Protein 4JZZ (pdb70)

B-factor: mean 30.33, std 12.68, range [13.36, 80.29]

Sequence (360 aa):
VWKEATTTLFCCASDAKKKAYDTEVHNVWATHACVPTDPNPQEVKLENVTENFNMWKNNMVEQMHEEDIISSSLWDQSLKPCVKLTGGSVITTQACPKVSFEPIPIHYCCAPAGFAILKCCNDKKFNGTGPCCTNVSTVQCCTHGIRPVVSTQLLLNGSSLAEEEIVIRSENFTNNAKTIIVQLNESSVVINCTRPNNDIRQAHCNLSKTQWENTLEQIAIKKLKEQFGNNKTTIIFNPSSGGDPEIIVTHSSSFNCGGEFFYCCNSTQLFTWNDTGRNITLPCCRIKQIINMWQEVGKAMMYAPPIRGQIRCCSSNITGLLLTRDGGNGTEIFRPGGGDMRDNWRSELYKYKVVKIENNLHFCQLRCKKSLGLLGRCATCACV

Foldseek 3Di:
DFFFDDDQWAKEFCQDPPDQALQSVLCVPRHHHDDPDKDKFKDPPDKDWFALVDFCVLVNVLVSVLVSCPVFADFQWWDDPNDIDGDDGDAGFYDFGFMKTFDDPQKWKKFAPDQQDQLGTIGRTIITIRIAPTAGLWDKFFFFWPADARCDAKHWHWPDPQDLVIKIKIFHNDWWKKKKKQAFDVSFKIKIKTFPVVLQVVVVRVVVNVCVVVPVLAWEFFAADPDDFQRHSFTWGDFRSWIKGWHCRVSGGDTDVPGMDMIIITTAQWDQDLSDGIIGGHDGDDGHMTMDIIIRGIGIWGWPDPPRYIYIYGGDSNSSVSVSSRCSRITMTGDD/DQVVLQVPQCVVVFGWDDPVTDTD

InterPro domains:
  IPR000328 Retroviral envelope protein GP41-like [PF00517] (517-706)
  IPR000328 Retroviral envelope protein GP41-like [cd09909] (526-652)
  IPR000777 Human immunodeficiency virus 1, envelope glycoprotein Gp120 [PF00516] (33-498)
  IPR036377 Gp120 core superfamily [G3DSA:2.170.40.20] (39-155)
  IPR036377 Gp120 core superfamily [G3DSA:2.170.40.20] (156-499)
  IPR036377 Gp120 core superfamily [SSF56502] (84-132)
  IPR036377 Gp120 core superfamily [SSF56502] (151-479)
  IPR037527 Envelope glycoprotein Gp160 [MF_04083] (4-843)

Structure (mmCIF, N/CA/C/O backbone):
data_4JZZ
#
_entry.id   4JZZ
#
_cell.length_a   65.087
_cell.length_b   164.719
_cell.length_c   78.031
_cell.angle_alpha   90.00
_cell.angle_beta   90.00
_cell.angle_gamma   90.00
#
_symmetry.space_group_name_H-M   'C 2 2 21'
#
loop_
_entity.id
_entity.type
_entity.pdbx_description
1 polymer 'HIV-1 YU2 gp120 glycoprotein'
2 polymer 'CD4-MIMETIC MINIPROTEIN M48U1'
3 non-polymer 2-acetamido-2-deoxy-beta-D-glucopyranose
4 non-polymer 'SODIUM ION'
5 non-polymer 'ISOPROPYL ALCOHOL'
6 non-polymer 'CITRATE ANION'
7 water water
#
loop_
_atom_site.group_PDB
_atom_site.id
_atom_site.type_symbol
_atom_site.label_atom_id
_atom_site.label_alt_id
_atom_site.label_comp_id
_atom_site.label_asym_id
_atom_site.label_entity_id
_atom_site.label_seq_id
_atom_site.pdbx_PDB_ins_code
_atom_site.Cartn_x
_atom_site.Cartn_y
_atom_site.Cartn_z
_atom_site.occupancy
_atom_site.B_iso_or_equiv
_atom_site.auth_seq_id
_atom_site.auth_comp_id
_atom_site.auth_asym_id
_atom_site.auth_atom_id
_atom_site.pdbx_PDB_model_num
ATOM 1 N N . VAL A 1 25 ? -51.891 11.929 -13.315 1.00 52.77 44 VAL A N 1
ATOM 2 C CA . VAL A 1 25 ? -50.546 12.123 -12.784 1.00 47.67 44 VAL A CA 1
ATOM 3 C C . VAL A 1 25 ? -50.234 13.610 -12.665 1.00 49.71 44 VAL A C 1
ATOM 4 O O . VAL A 1 25 ? -50.411 14.375 -13.613 1.00 62.15 44 VAL A O 1
ATOM 8 N N . TRP A 1 26 ? -49.767 14.009 -11.488 1.00 44.15 45 TRP A N 1
ATOM 9 C CA . TRP A 1 26 ? -49.397 15.393 -11.234 1.00 42.08 45 TRP A CA 1
ATOM 10 C C . TRP A 1 26 ? -48.078 15.711 -11.937 1.00 43.03 45 TRP A C 1
ATOM 11 O O . TRP A 1 26 ? -47.109 14.959 -11.824 1.00 46.20 45 TRP A O 1
ATOM 22 N N . LYS A 1 27 ? -48.051 16.826 -12.661 1.00 33.71 46 LYS A N 1
ATOM 23 C CA . LYS A 1 27 ? -46.885 17.216 -13.449 1.00 31.95 46 LYS A CA 1
ATOM 24 C C . LYS A 1 27 ? -46.033 18.212 -12.692 1.00 31.86 46 LYS A C 1
ATOM 25 O O . LYS A 1 27 ? -46.561 19.037 -11.943 1.00 27.68 46 LYS A O 1
ATOM 31 N N . GLU A 1 28 ? -44.720 18.155 -12.902 1.00 25.91 47 GLU A N 1
ATOM 32 C CA . GLU A 1 28 ? -43.828 19.114 -12.279 1.00 26.45 47 GLU A CA 1
ATOM 33 C C . GLU A 1 28 ? -44.248 20.503 -12.723 1.00 27.28 47 GLU A C 1
ATOM 34 O O . GLU A 1 28 ? -44.657 20.697 -13.866 1.00 28.08 47 GLU A O 1
ATOM 40 N N . ALA A 1 29 ? -44.173 21.460 -11.810 1.00 24.96 48 ALA A N 1
ATOM 41 C CA . ALA A 1 29 ? -44.584 22.819 -12.114 1.00 25.57 48 ALA A CA 1
ATOM 42 C C . ALA A 1 29 ? -43.852 23.805 -11.231 1.00 28.31 48 ALA A C 1
ATOM 43 O O . ALA A 1 29 ? -43.337 23.452 -10.170 1.00 28.69 48 ALA A O 1
ATOM 45 N N . THR A 1 30 ? -43.805 25.046 -11.695 1.00 28.15 49 THR A N 1
ATOM 46 C CA . THR A 1 30 ? -43.168 26.123 -10.968 1.00 28.82 49 THR A CA 1
ATOM 47 C C . THR A 1 30 ? -44.235 26.967 -10.302 1.00 30.17 49 THR A C 1
ATOM 48 O O . THR A 1 30 ? -45.244 27.315 -10.914 1.00 34.81 49 THR A O 1
ATOM 52 N N . THR A 1 31 ? -44.007 27.279 -9.034 1.00 27.45 50 THR A N 1
ATOM 53 C CA . THR A 1 31 ? -44.810 28.260 -8.339 1.00 31.64 50 THR A CA 1
ATOM 54 C C . THR A 1 31 ? -43.899 28.903 -7.307 1.00 25.30 50 THR A C 1
ATOM 55 O O . THR A 1 31 ? -42.784 28.444 -7.096 1.00 32.65 50 THR A O 1
ATOM 59 N N . THR A 1 32 ? -44.358 29.973 -6.673 1.00 37.16 51 THR A N 1
ATOM 60 C CA . THR A 1 32 ? -43.594 30.531 -5.573 1.00 33.21 51 THR A CA 1
ATOM 61 C C . THR A 1 32 ? -43.955 29.755 -4.315 1.00 23.21 51 THR A C 1
ATOM 62 O O . THR A 1 32 ? -45.093 29.810 -3.817 1.00 25.02 51 THR A O 1
ATOM 66 N N . LEU A 1 33 ? -42.989 29.005 -3.826 1.00 23.46 52 LEU A N 1
ATOM 67 C CA . LEU A 1 33 ? -43.145 28.345 -2.557 1.00 20.31 52 LEU A CA 1
ATOM 68 C C . LEU A 1 33 ? -43.034 29.436 -1.513 1.00 22.97 52 LEU A C 1
ATOM 69 O O . LEU A 1 33 ? -42.449 30.490 -1.774 1.00 31.05 52 LEU A O 1
ATOM 74 N N . PHE A 1 34 ? -43.638 29.211 -0.359 1.00 21.59 53 PHE A N 1
ATOM 75 C CA . PHE A 1 34 ? -43.437 30.114 0.758 1.00 21.16 53 PHE A CA 1
ATOM 76 C C . PHE A 1 34 ? -42.506 29.447 1.729 1.00 22.81 53 PHE A C 1
ATOM 77 O O . PHE A 1 34 ? -42.312 28.232 1.668 1.00 22.03 53 PHE A O 1
ATOM 85 N N . CYS A 1 35 ? -41.871 30.242 2.580 1.00 21.08 54 CYS A N 1
ATOM 86 C CA A CYS A 1 35 ? -40.912 29.724 3.545 0.50 17.84 54 CYS A CA 1
ATOM 87 C CA B CYS A 1 35 ? -40.946 29.661 3.535 0.50 19.08 54 CYS A CA 1
ATOM 88 C C . CYS A 1 35 ? -41.469 29.763 4.954 1.00 17.23 54 CYS A C 1
ATOM 89 O O . CYS A 1 35 ? -42.348 30.569 5.252 1.00 18.05 54 CYS A O 1
ATOM 94 N N . ALA A 1 36 ? -40.941 28.877 5.789 1.00 17.48 55 ALA A N 1
ATOM 95 C CA . ALA A 1 36 ? -41.336 28.754 7.178 1.00 16.02 55 ALA A CA 1
ATOM 96 C C . ALA A 1 36 ? -40.076 28.589 8.013 1.00 16.90 55 ALA A C 1
ATOM 97 O O . ALA A 1 36 ? -39.107 28.000 7.555 1.00 18.40 55 ALA A O 1
ATOM 99 N N . SER A 1 37 ? -40.086 29.118 9.235 1.00 16.78 56 SER A N 1
ATOM 100 C CA . SER A 1 37 ? -38.915 29.015 10.100 1.00 16.27 56 SER A CA 1
ATOM 101 C C . SER A 1 37 ? -39.304 29.279 11.543 1.00 18.64 56 SER A C 1
ATOM 102 O O . SER A 1 37 ? -40.426 29.682 11.834 1.00 20.32 56 SER A O 1
ATOM 105 N N . ASP A 1 38 ? -38.346 29.052 12.439 1.00 19.53 57 ASP A N 1
ATOM 106 C CA . ASP A 1 38 ? -38.523 29.329 13.857 1.00 21.02 57 ASP A CA 1
ATOM 107 C C . ASP A 1 38 ? -37.925 30.680 14.223 1.00 22.98 57 ASP A C 1
ATOM 108 O O . ASP A 1 38 ? -37.599 30.931 15.387 1.00 24.15 57 ASP A O 1
ATOM 113 N N . ALA A 1 39 ? -37.793 31.555 13.238 1.00 20.94 58 ALA A N 1
ATOM 114 C CA . ALA A 1 39 ? -37.297 32.908 13.471 1.00 20.29 58 ALA A CA 1
ATOM 115 C C . ALA A 1 39 ? -38.069 33.617 14.580 1.00 23.74 58 ALA A C 1
ATOM 116 O O . ALA A 1 39 ? -39.268 33.411 14.760 1.00 23.30 58 ALA A O 1
ATOM 118 N N . LYS A 1 40 ? -37.341 34.443 15.324 1.00 25.52 59 LYS A N 1
ATOM 119 C CA A LYS A 1 40 ? -37.910 35.217 16.424 0.00 26.44 59 LYS A CA 1
ATOM 120 C CA B LYS A 1 40 ? -37.908 35.212 16.424 0.00 26.44 59 LYS A CA 1
ATOM 121 C CA C LYS A 1 40 ? -37.914 35.216 16.408 1.00 25.81 59 LYS A CA 1
ATOM 122 C C . LYS A 1 40 ? -37.815 36.704 16.113 1.00 23.23 59 LYS A C 1
ATOM 123 O O . LYS A 1 40 ? -36.773 37.184 15.650 1.00 23.43 59 LYS A O 1
ATOM 139 N N . ALA A 1 41 ? -38.907 37.420 16.363 1.00 24.00 60 ALA A N 1
ATOM 140 C CA . ALA A 1 41 ? -38.994 38.847 16.072 1.00 25.94 60 ALA A CA 1
ATOM 141 C C . ALA A 1 41 ? -38.148 39.677 17.029 1.00 26.28 60 ALA A C 1
ATOM 142 O O . ALA A 1 41 ? -37.899 40.858 16.782 1.00 28.87 60 ALA A O 1
ATOM 144 N N . TYR A 1 42 ? -37.710 39.055 18.118 1.00 24.60 61 TYR A N 1
ATOM 145 C CA . TYR A 1 42 ? -36.898 39.748 19.109 1.00 23.15 61 TYR A CA 1
ATOM 146 C C . TYR A 1 42 ? -35.408 39.473 18.949 1.00 21.18 61 TYR A C 1
ATOM 147 O O . TYR A 1 42 ? -34.593 39.930 19.754 1.00 24.65 61 TYR A O 1
ATOM 156 N N . ASP A 1 43 ? -35.054 38.742 17.905 1.00 21.22 62 ASP A N 1
ATOM 157 C CA . ASP A 1 43 ? -33.684 38.370 17.641 1.00 22.13 62 ASP A CA 1
ATOM 158 C C . ASP A 1 43 ? -33.172 39.245 16.501 1.00 26.27 62 ASP A C 1
ATOM 159 O O . ASP A 1 43 ? -33.756 39.255 15.419 1.00 25.91 62 ASP A O 1
ATOM 164 N N . THR A 1 44 ? -32.099 39.990 16.740 1.00 21.70 63 THR A N 1
ATOM 165 C CA . THR A 1 44 ? -31.582 40.921 15.735 1.00 21.57 63 THR A CA 1
ATOM 166 C C . THR A 1 44 ? -30.637 40.244 14.734 1.00 22.09 63 THR A C 1
ATOM 167 O O . THR A 1 44 ? -30.157 40.873 13.791 1.00 21.92 63 THR A O 1
ATOM 171 N N . GLU A 1 45 ? -30.380 38.956 14.918 1.00 20.99 64 GLU A N 1
ATOM 172 C CA . GLU A 1 45 ? -29.537 38.225 13.983 1.00 18.65 64 GLU A CA 1
ATOM 173 C C . GLU A 1 45 ? -30.192 38.266 12.594 1.00 19.56 64 GLU A C 1
ATOM 174 O O . GLU A 1 45 ? -31.412 38.201 12.487 1.00 19.09 64 GLU A O 1
ATOM 180 N N . VAL A 1 46 ? -29.399 38.407 11.536 1.00 17.99 65 VAL A N 1
ATOM 181 C CA . VAL A 1 46 ? -29.968 38.811 10.252 1.00 18.47 65 VAL A CA 1
ATOM 182 C C . VAL A 1 46 ? -30.849 37.778 9.544 1.00 17.33 65 VAL A C 1
ATOM 183 O O . VAL A 1 46 ? -31.775 38.165 8.834 1.00 17.99 65 VAL A O 1
ATOM 187 N N . HIS A 1 47 ? -30.556 36.491 9.690 1.00 16.01 66 HIS A N 1
ATOM 188 C CA . HIS A 1 47 ? -31.451 35.464 9.153 1.00 14.57 66 HIS A CA 1
ATOM 189 C C . HIS A 1 47 ? -32.801 35.535 9.860 1.00 15.47 66 HIS A C 1
ATOM 190 O O . HIS A 1 47 ? -33.859 35.408 9.240 1.00 17.09 66 HIS A O 1
ATOM 197 N N . ASN A 1 48 ? -32.774 35.730 11.171 1.00 14.67 67 ASN A N 1
ATOM 198 C CA . ASN A 1 48 ? -34.002 35.892 11.935 1.00 16.19 67 ASN A CA 1
ATOM 199 C C . ASN A 1 48 ? -34.800 37.084 11.455 1.00 17.37 67 ASN A C 1
ATOM 200 O O . ASN A 1 48 ? -36.010 36.985 11.285 1.00 18.34 67 ASN A O 1
ATOM 205 N N . VAL A 1 49 ? -34.129 38.211 11.240 1.00 16.28 68 VAL A N 1
ATOM 206 C CA . VAL A 1 49 ? -34.813 39.427 10.802 1.00 16.85 68 VAL A CA 1
ATOM 207 C C . VAL A 1 49 ? -35.443 39.207 9.427 1.00 18.15 68 VAL A C 1
ATOM 208 O O . VAL A 1 49 ? -36.605 39.569 9.206 1.00 19.62 68 VAL A O 1
ATOM 212 N N . TRP A 1 50 ? -34.696 38.591 8.523 1.00 17.29 69 TRP A N 1
ATOM 213 C CA . TRP A 1 50 ? -35.220 38.362 7.177 1.00 17.07 69 TRP A CA 1
ATOM 214 C C . TRP A 1 50 ? -36.433 37.448 7.220 1.00 17.61 69 TRP A C 1
ATOM 215 O O . TRP A 1 50 ? -37.475 37.728 6.600 1.00 17.71 69 TRP A O 1
ATOM 226 N N . ALA A 1 51 ? -36.306 36.349 7.949 1.00 15.52 70 ALA A N 1
ATOM 227 C CA . ALA A 1 51 ? -37.378 35.359 8.009 1.00 15.58 70 ALA A CA 1
ATOM 228 C C . ALA A 1 51 ? -38.606 35.889 8.747 1.00 18.62 70 ALA A C 1
ATOM 229 O O . ALA A 1 51 ? -39.727 35.457 8.485 1.00 19.69 70 ALA A O 1
ATOM 231 N N . THR A 1 52 ? -38.418 36.829 9.670 1.00 18.45 71 THR A N 1
ATOM 232 C CA . THR A 1 52 ? -39.554 37.411 10.380 1.00 19.00 71 THR A CA 1
ATOM 233 C C . THR A 1 52 ? -40.492 38.134 9.418 1.00 21.38 71 THR A C 1
ATOM 234 O O . THR A 1 52 ? -41.709 38.136 9.619 1.00 24.59 71 THR A O 1
ATOM 238 N N . HIS A 1 53 ? -39.941 38.735 8.367 1.00 19.17 72 HIS A N 1
ATOM 239 C CA . HIS A 1 53 ? -40.811 39.371 7.369 1.00 23.64 72 HIS A CA 1
ATOM 240 C C . HIS A 1 53 ? -41.143 38.462 6.179 1.00 23.41 72 HIS A C 1
ATOM 241 O O . HIS A 1 53 ? -42.243 38.552 5.638 1.00 27.14 72 HIS A O 1
ATOM 248 N N . ALA A 1 54 ? -40.251 37.551 5.824 1.00 19.71 73 ALA A N 1
ATOM 249 C CA . ALA A 1 54 ? -40.422 36.759 4.588 1.00 20.60 73 ALA A CA 1
ATOM 250 C C . ALA A 1 54 ? -41.122 35.415 4.782 1.00 22.02 73 ALA A C 1
ATOM 251 O O . ALA A 1 54 ? -41.652 34.846 3.818 1.00 26.92 73 ALA A O 1
ATOM 253 N N . CYS A 1 55 ? -41.122 34.897 6.008 1.00 21.51 74 CYS A N 1
ATOM 254 C CA . CYS A 1 55 ? -41.582 33.540 6.258 1.00 20.56 74 CYS A CA 1
ATOM 255 C C . CYS A 1 55 ? -42.700 33.467 7.299 1.00 20.62 74 CYS A C 1
ATOM 256 O O . CYS A 1 55 ? -42.991 34.439 8.011 1.00 22.73 74 CYS A O 1
ATOM 259 N N . VAL A 1 56 ? -43.352 32.310 7.359 1.00 19.67 75 VAL A N 1
ATOM 260 C CA . VAL A 1 56 ? -44.369 32.013 8.349 1.00 20.30 75 VAL A CA 1
ATOM 261 C C . VAL A 1 56 ? -43.742 31.118 9.414 1.00 18.00 75 VAL A C 1
ATOM 262 O O . VAL A 1 56 ? -42.605 30.678 9.251 1.00 18.79 75 VAL A O 1
ATOM 266 N N . PRO A 1 57 ? -44.473 30.847 10.503 1.00 20.77 76 PRO A N 1
ATOM 267 C CA . PRO A 1 57 ? -43.901 29.938 11.501 1.00 21.79 76 PRO A CA 1
ATOM 268 C C . PRO A 1 57 ? -43.766 28.518 10.967 1.00 23.65 76 PRO A C 1
ATOM 269 O O . PRO A 1 57 ? -44.558 28.103 10.112 1.00 24.91 76 PRO A O 1
ATOM 273 N N . THR A 1 58 ? -42.770 27.794 11.466 1.00 22.79 77 THR A N 1
ATOM 274 C CA . THR A 1 58 ? -42.592 26.384 11.143 1.00 22.79 77 THR A CA 1
ATOM 275 C C . THR A 1 58 ? -43.911 25.639 11.323 1.00 26.36 77 THR A C 1
ATOM 276 O O . THR A 1 58 ? -44.667 25.881 12.268 1.00 26.62 77 THR A O 1
ATOM 280 N N . ASP A 1 59 ? -44.192 24.745 10.381 1.00 26.39 78 ASP A N 1
ATOM 281 C CA . ASP A 1 59 ? -45.437 23.993 10.370 1.00 25.64 78 ASP A CA 1
ATOM 282 C C . ASP A 1 59 ? -45.689 23.352 11.733 1.00 27.25 78 ASP A C 1
ATOM 283 O O . ASP A 1 59 ? -44.904 22.509 12.165 1.00 29.38 78 ASP A O 1
ATOM 288 N N . PRO A 1 60 ? -46.767 23.765 12.421 1.00 29.22 79 PRO A N 1
ATOM 289 C CA . PRO A 1 60 ? -47.085 23.165 13.722 1.00 33.19 79 PRO A CA 1
ATOM 290 C C . PRO A 1 60 ? -47.709 21.776 13.609 1.00 38.52 79 PRO A C 1
ATOM 291 O O . PRO A 1 60 ? -47.843 21.085 14.618 1.00 37.98 79 PRO A O 1
ATOM 295 N N . ASN A 1 61 ? -48.091 21.380 12.400 1.00 33.67 80 ASN A N 1
ATOM 296 C CA . ASN A 1 61 ? -48.787 20.115 12.189 1.00 32.20 80 ASN A CA 1
ATOM 297 C C . ASN A 1 61 ? -48.317 19.451 10.901 1.00 33.14 80 ASN A C 1
ATOM 298 O O . ASN A 1 61 ? -49.106 19.273 9.975 1.00 34.98 80 ASN A O 1
ATOM 303 N N . PRO A 1 62 ? -47.025 19.093 10.836 1.00 31.87 81 PRO A N 1
ATOM 304 C CA . PRO A 1 62 ? -46.483 18.478 9.619 1.00 30.53 81 PRO A CA 1
ATOM 305 C C . PRO A 1 62 ? -47.174 17.154 9.324 1.00 36.99 81 PRO A C 1
ATOM 306 O O . PRO A 1 62 ? -47.544 16.427 10.248 1.00 39.74 81 PRO A O 1
ATOM 310 N N . GLN A 1 63 ? -47.373 16.871 8.042 1.00 32.48 82 GLN A N 1
ATOM 311 C CA . GLN A 1 63 ? -48.018 15.639 7.615 1.00 34.76 82 GLN A CA 1
ATOM 312 C C . GLN A 1 63 ? -47.290 15.104 6.396 1.00 34.62 82 GLN A C 1
ATOM 313 O O . GLN A 1 63 ? -47.155 15.794 5.383 1.00 36.60 82 GLN A O 1
ATOM 323 N N . GLU A 1 64 ? -46.788 13.882 6.517 1.00 34.64 83 GLU A N 1
ATOM 324 C CA . GLU A 1 64 ? -46.187 13.190 5.392 1.00 33.13 83 GLU A CA 1
ATOM 325 C C . GLU A 1 64 ? -47.082 12.019 5.037 1.00 32.57 83 GLU A C 1
ATOM 326 O O . GLU A 1 64 ? -47.424 11.207 5.900 1.00 34.18 83 GLU A O 1
ATOM 332 N N . VAL A 1 65 ? -47.487 11.952 3.774 1.00 30.41 84 VAL A N 1
ATOM 333 C CA . VAL A 1 65 ? -48.366 10.894 3.299 1.00 27.91 84 VAL A CA 1
ATOM 334 C C . VAL A 1 65 ? -47.636 10.074 2.247 1.00 28.27 84 VAL A C 1
ATOM 335 O O . VAL A 1 65 ? -47.192 10.604 1.233 1.00 25.90 84 VAL A O 1
ATOM 339 N N . LYS A 1 66 ? -47.497 8.779 2.491 1.00 31.83 85 LYS A N 1
ATOM 340 C CA . LYS A 1 66 ? -46.872 7.917 1.507 1.00 33.87 85 LYS A CA 1
ATOM 341 C C . LYS A 1 66 ? -47.833 7.731 0.345 1.00 31.14 85 LYS A C 1
ATOM 342 O O . LYS A 1 66 ? -49.032 7.535 0.542 1.00 34.74 85 LYS A O 1
ATOM 348 N N . LEU A 1 67 ? -47.299 7.807 -0.869 1.00 30.71 86 LEU A N 1
ATOM 349 C CA . LEU A 1 67 ? -48.086 7.572 -2.069 1.00 32.93 86 LEU A CA 1
ATOM 350 C C . LEU A 1 67 ? -47.924 6.123 -2.503 1.00 36.18 86 LEU A C 1
ATOM 351 O O . LEU A 1 67 ? -46.913 5.749 -3.091 1.00 37.55 86 LEU A O 1
ATOM 356 N N . GLU A 1 68 ? -48.927 5.309 -2.188 1.00 38.95 87 GLU A N 1
ATOM 357 C CA . GLU A 1 68 ? -48.876 3.876 -2.452 1.00 43.11 87 GLU A CA 1
ATOM 358 C C . GLU A 1 68 ? -48.853 3.545 -3.943 1.00 40.74 87 GLU A C 1
ATOM 359 O O . GLU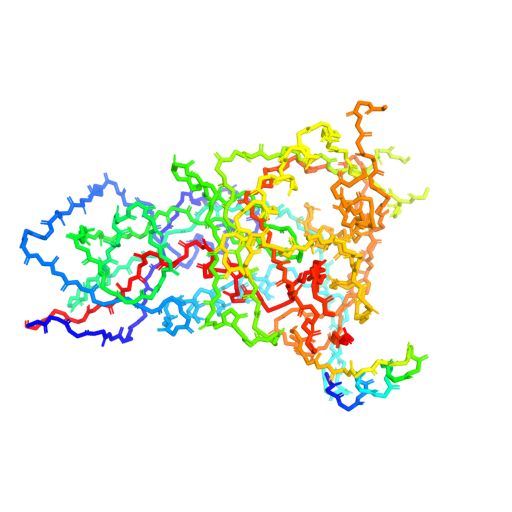 A 1 68 ? -49.637 4.083 -4.726 1.00 41.40 87 GLU A O 1
ATOM 365 N N . ASN A 1 69 ? -47.935 2.660 -4.319 1.00 41.86 88 ASN A N 1
ATOM 366 C CA . ASN A 1 69 ? -47.852 2.142 -5.684 1.00 46.29 88 ASN A CA 1
ATOM 367 C C . ASN A 1 69 ? -47.448 3.208 -6.702 1.00 45.71 88 ASN A C 1
ATOM 368 O O . ASN A 1 69 ? -47.660 3.043 -7.903 1.00 51.49 88 ASN A O 1
ATOM 373 N N . VAL A 1 70 ? -46.860 4.296 -6.214 1.00 37.27 89 VAL A N 1
ATOM 374 C CA . VAL A 1 70 ? -46.413 5.390 -7.071 1.00 36.64 89 VAL A CA 1
ATOM 375 C C . VAL A 1 70 ? -44.910 5.337 -7.315 1.00 38.43 89 VAL A C 1
ATOM 376 O O . VAL A 1 70 ? -44.111 5.265 -6.378 1.00 34.77 89 VAL A O 1
ATOM 380 N N . THR A 1 71 ? -44.534 5.378 -8.587 1.00 33.61 90 THR A N 1
ATOM 381 C CA . THR A 1 71 ? -43.152 5.594 -8.965 1.00 31.66 90 THR A CA 1
ATOM 382 C C . THR A 1 71 ? -43.103 6.938 -9.671 1.00 28.51 90 THR A C 1
ATOM 383 O O . THR A 1 71 ? -43.944 7.220 -10.528 1.00 34.48 90 THR A O 1
ATOM 389 N N . GLU A 1 72 ? -42.130 7.762 -9.291 1.00 27.66 91 GLU A N 1
ATOM 390 C CA . GLU A 1 72 ? -42.010 9.123 -9.807 1.00 25.92 91 GLU A CA 1
ATOM 391 C C . GLU A 1 72 ? -40.581 9.420 -10.222 1.00 26.67 91 GLU A C 1
ATOM 392 O O . GLU A 1 72 ? -39.634 9.107 -9.497 1.00 26.52 91 GLU A O 1
ATOM 398 N N . ASN A 1 73 ? -40.424 10.046 -11.386 1.00 25.74 92 ASN A N 1
ATOM 399 C CA . ASN A 1 73 ? -39.118 10.524 -11.821 1.00 25.82 92 ASN A CA 1
ATOM 400 C C . ASN A 1 73 ? -38.727 11.827 -11.137 1.00 24.82 92 ASN A C 1
ATOM 401 O O . ASN A 1 73 ? -39.552 12.723 -10.964 1.00 27.40 92 ASN A O 1
ATOM 406 N N . PHE A 1 74 ? -37.461 11.919 -10.756 1.00 23.17 93 PHE A N 1
ATOM 407 C CA . PHE A 1 74 ? -36.893 13.129 -10.196 1.00 21.38 93 PHE A CA 1
ATOM 408 C C . PHE A 1 74 ? -35.715 13.571 -11.059 1.00 20.68 93 PHE A C 1
ATOM 409 O O . PHE A 1 74 ? -35.157 12.772 -11.811 1.00 23.21 93 PHE A O 1
ATOM 417 N N . ASN A 1 75 ? -35.355 14.844 -10.957 1.00 19.71 94 ASN A N 1
ATOM 418 C CA . ASN A 1 75 ? -34.136 15.357 -11.578 1.00 19.59 94 ASN A CA 1
ATOM 419 C C . ASN A 1 75 ? -33.599 16.512 -10.748 1.00 18.16 94 ASN A C 1
ATOM 420 O O . ASN A 1 75 ? -34.005 17.663 -10.921 1.00 19.27 94 ASN A O 1
ATOM 425 N N . MET A 1 76 ? -32.673 16.207 -9.846 1.00 18.61 95 MET A N 1
ATOM 426 C CA . MET A 1 76 ? -32.151 17.203 -8.923 1.00 17.23 95 MET A CA 1
ATOM 427 C C . MET A 1 76 ? -31.403 18.343 -9.609 1.00 15.97 95 MET A C 1
ATOM 428 O O . MET A 1 76 ? -31.204 19.395 -9.011 1.00 17.82 95 MET A O 1
ATOM 433 N N . TRP A 1 77 ? -30.989 18.115 -10.856 1.00 16.84 96 TRP A N 1
ATOM 434 C CA . TRP A 1 77 ? -30.169 19.078 -11.593 1.00 18.22 96 TRP A CA 1
ATOM 435 C C . TRP A 1 77 ? -31.012 20.098 -12.336 1.00 18.46 96 TRP A C 1
ATOM 436 O O . TRP A 1 77 ? -30.480 21.093 -12.830 1.00 22.18 96 TRP A O 1
ATOM 447 N N . LYS A 1 78 ? -32.317 19.844 -12.412 1.00 19.46 97 LYS A N 1
ATOM 448 C CA . LYS A 1 78 ? -33.271 20.744 -13.054 1.00 20.73 97 LYS A CA 1
ATOM 449 C C . LYS A 1 78 ? -34.490 20.858 -12.146 1.00 17.78 97 LYS A C 1
ATOM 450 O O . LYS A 1 78 ? -35.520 20.225 -12.373 1.00 20.85 97 LYS A O 1
ATOM 456 N N . ASN A 1 79 ? -34.341 21.674 -11.111 1.00 19.71 98 ASN A N 1
ATOM 457 C CA . ASN A 1 79 ? -35.340 21.784 -10.057 1.00 19.00 98 ASN A CA 1
ATOM 458 C C . ASN A 1 79 ? -35.497 23.242 -9.662 1.00 17.52 98 ASN A C 1
ATOM 459 O O . ASN A 1 79 ? -34.606 23.831 -9.037 1.00 18.26 98 ASN A O 1
ATOM 464 N N . ASN A 1 80 ? -36.640 23.820 -10.019 1.00 17.47 99 ASN A N 1
ATOM 465 C CA . ASN A 1 80 ? -36.896 25.232 -9.748 1.00 18.71 99 ASN A CA 1
ATOM 466 C C . ASN A 1 80 ? -36.868 25.582 -8.258 1.00 17.28 99 ASN A C 1
ATOM 467 O O . ASN A 1 80 ? -36.689 26.742 -7.880 1.00 18.81 99 ASN A O 1
ATOM 472 N N . MET A 1 81 ? -37.035 24.595 -7.387 1.00 16.18 100 MET A N 1
ATOM 473 C CA . MET A 1 81 ? -36.883 24.871 -5.964 1.00 15.68 100 MET A CA 1
ATOM 474 C C . MET A 1 81 ? -35.500 25.444 -5.653 1.00 16.02 100 MET A C 1
ATOM 475 O O . MET A 1 81 ? -35.361 26.297 -4.780 1.00 16.10 100 MET A O 1
ATOM 480 N N . VAL A 1 82 ? -34.484 24.951 -6.354 1.00 16.33 101 VAL A N 1
ATOM 481 C CA . VAL A 1 82 ? -33.109 25.407 -6.160 1.00 13.36 101 VAL A CA 1
ATOM 482 C C . VAL A 1 82 ? -32.988 26.884 -6.556 1.00 15.14 101 VAL A C 1
ATOM 483 O O . VAL A 1 82 ? -32.361 27.684 -5.861 1.00 15.89 101 VAL A O 1
ATOM 487 N N . GLU A 1 83 ? -33.587 27.238 -7.686 1.00 16.93 102 GLU A N 1
ATOM 488 C CA . GLU A 1 83 ? -33.507 28.598 -8.188 1.00 17.62 102 GLU A CA 1
ATOM 489 C C . GLU A 1 83 ? -34.226 29.548 -7.244 1.00 16.86 102 GLU A C 1
ATOM 490 O O . GLU A 1 83 ? -33.746 30.652 -6.994 1.00 17.43 102 GLU A O 1
ATOM 496 N N . GLN A 1 84 ? -35.367 29.131 -6.702 1.00 15.19 103 GLN A N 1
ATOM 497 C CA . GLN A 1 84 ? -36.086 29.990 -5.769 1.00 15.67 103 GLN A CA 1
ATOM 498 C C . GLN A 1 84 ? -35.284 30.183 -4.493 1.00 16.34 103 GLN A C 1
ATOM 499 O O . GLN A 1 84 ? -35.199 31.305 -3.965 1.00 18.20 103 GLN A O 1
ATOM 505 N N . MET A 1 85 ? -34.721 29.102 -3.961 1.00 15.41 104 MET A N 1
ATOM 506 C CA . MET A 1 85 ? -33.900 29.244 -2.772 1.00 15.06 104 MET A CA 1
ATOM 507 C C . MET A 1 85 ? -32.728 30.190 -3.022 1.00 16.28 104 MET A C 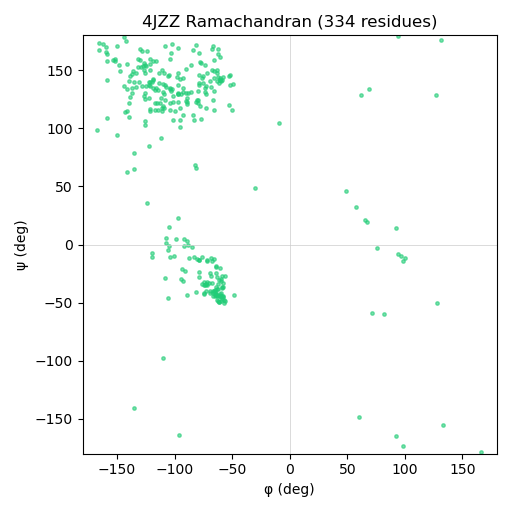1
ATOM 508 O O . MET A 1 85 ? -32.422 31.045 -2.192 1.00 15.39 104 MET A O 1
ATOM 513 N N . HIS A 1 86 ? -32.073 30.029 -4.163 1.00 15.35 105 HIS A N 1
ATOM 514 C CA . HIS A 1 86 ? -30.940 30.871 -4.518 1.00 16.08 105 HIS A CA 1
ATOM 515 C C . HIS A 1 86 ? -31.341 32.347 -4.490 1.00 15.61 105 HIS A C 1
ATOM 516 O O . HIS A 1 86 ? -30.655 33.176 -3.882 1.00 15.86 105 HIS A O 1
ATOM 523 N N . GLU A 1 87 ? -32.453 32.698 -5.127 1.00 15.28 106 GLU A N 1
ATOM 524 C CA A GLU A 1 87 ? -32.886 34.092 -5.131 0.50 17.16 106 GLU A CA 1
ATOM 525 C CA B GLU A 1 87 ? -32.895 34.089 -5.127 0.50 17.14 106 GLU A CA 1
ATOM 526 C C . GLU A 1 87 ? -33.213 34.582 -3.715 1.00 16.51 106 GLU A C 1
ATOM 527 O O . GLU A 1 87 ? -32.938 35.729 -3.375 1.00 17.96 106 GLU A O 1
ATOM 538 N N . ASP A 1 88 ? -33.789 33.718 -2.885 1.00 16.51 107 ASP A N 1
ATOM 539 C CA . ASP A 1 88 ? -34.100 34.101 -1.510 1.00 17.41 107 ASP A CA 1
ATOM 540 C C . ASP A 1 88 ? -32.849 34.395 -0.684 1.00 15.58 107 ASP A C 1
ATOM 541 O O . ASP A 1 88 ? -32.814 35.358 0.083 1.00 16.58 107 ASP A O 1
ATOM 546 N N . ILE A 1 89 ? -31.822 33.569 -0.822 1.00 14.59 108 ILE A N 1
ATOM 547 C CA . ILE A 1 89 ? -30.616 33.771 -0.032 1.00 14.49 108 ILE A CA 1
ATOM 548 C C . ILE A 1 89 ? -29.846 34.982 -0.558 1.00 15.62 108 ILE A C 1
ATOM 549 O O . ILE A 1 89 ? -29.247 35.726 0.226 1.00 16.15 108 ILE A O 1
ATOM 554 N N . ILE A 1 90 ? -29.890 35.218 -1.865 1.00 16.20 109 ILE A N 1
ATOM 555 C CA . ILE A 1 90 ? -29.351 36.470 -2.399 1.00 16.53 109 ILE A CA 1
ATOM 556 C C . ILE A 1 90 ? -30.032 37.666 -1.739 1.00 15.86 109 ILE A C 1
ATOM 557 O O . ILE A 1 90 ? -29.358 38.589 -1.281 1.00 18.16 109 ILE A O 1
ATOM 562 N N . SER A 1 91 ? -31.361 37.641 -1.658 1.00 17.53 110 SER A N 1
ATOM 563 C CA A SER A 1 91 ? -32.112 38.738 -1.056 0.35 19.44 110 SER A CA 1
ATOM 564 C CA B SER A 1 91 ? -32.130 38.723 -1.044 0.30 19.44 110 SER A CA 1
ATOM 565 C CA C SER A 1 91 ? -32.110 38.736 -1.054 0.35 19.04 110 SER A CA 1
ATOM 566 C C . SER A 1 91 ? -31.764 38.895 0.425 1.00 17.65 110 SER A C 1
ATOM 567 O O . SER A 1 91 ? -31.605 40.009 0.918 1.00 19.64 110 SER A O 1
ATOM 574 N N . LEU A 1 92 ? -31.643 37.778 1.125 1.00 16.19 111 LEU A N 1
ATOM 575 C CA . LEU A 1 92 ? -31.267 37.792 2.530 1.00 17.85 111 LEU A CA 1
ATOM 576 C C . LEU A 1 92 ? -29.922 38.507 2.702 1.00 17.95 111 LEU A C 1
ATOM 577 O O . LEU A 1 92 ? -29.799 39.408 3.527 1.00 19.70 111 LEU A O 1
ATOM 582 N N . TRP A 1 93 ? -28.926 38.114 1.909 1.00 17.17 112 TRP A N 1
ATOM 583 C CA . TRP A 1 93 ? -27.596 38.690 2.033 1.00 17.90 112 TRP A CA 1
ATOM 584 C C . TRP A 1 93 ? -27.608 40.155 1.626 1.00 19.21 112 TRP A C 1
ATOM 585 O O . TRP A 1 93 ? -26.959 40.986 2.258 1.00 20.79 112 TRP A O 1
ATOM 596 N N . ASP A 1 94 ? -28.344 40.475 0.571 1.00 20.00 113 ASP A N 1
ATOM 597 C CA . ASP A 1 94 ? -28.349 41.846 0.061 1.00 23.12 113 ASP A CA 1
ATOM 598 C C . ASP A 1 94 ? -28.934 42.822 1.073 1.00 25.85 113 ASP A C 1
ATOM 599 O O . ASP A 1 94 ? -28.471 43.962 1.195 1.00 27.75 113 ASP A O 1
ATOM 604 N N . GLN A 1 95 ? -29.948 42.378 1.801 1.00 23.06 114 GLN A N 1
ATOM 605 C CA . GLN A 1 95 ? -30.592 43.204 2.816 1.00 23.62 114 GLN A CA 1
ATOM 606 C C . GLN A 1 95 ? -29.796 43.260 4.116 1.00 27.98 114 GLN A C 1
ATOM 607 O O . GLN A 1 95 ? -29.952 44.195 4.892 1.00 33.63 114 GLN A O 1
ATOM 613 N N . SER A 1 96 ? -28.959 42.251 4.345 1.00 25.86 115 SER A N 1
ATOM 614 C CA . SER A 1 96 ? -28.391 41.975 5.664 1.00 26.90 115 SER A CA 1
ATOM 615 C C . SER A 1 96 ? -26.926 42.356 5.815 1.00 28.87 115 SER A C 1
ATOM 616 O O . SER A 1 96 ? -26.538 42.936 6.825 1.00 28.01 115 SER A O 1
ATOM 619 N N . LEU A 1 97 ? -26.115 41.987 4.828 1.00 23.98 116 LEU A N 1
ATOM 620 C CA . LEU A 1 97 ? -24.673 42.194 4.872 1.00 23.89 116 LEU A CA 1
ATOM 621 C C . LEU A 1 97 ? -24.293 43.232 3.832 1.00 23.72 116 LEU A C 1
ATOM 622 O O . LEU A 1 97 ? -24.036 42.900 2.670 1.00 29.09 116 LEU A O 1
ATOM 627 N N . LYS A 1 98 ? -24.265 44.489 4.249 1.00 23.62 117 LYS A N 1
ATOM 628 C CA . LYS A 1 98 ? -23.996 45.589 3.338 1.00 23.18 117 LYS A CA 1
ATOM 629 C C . LYS A 1 98 ? -22.493 45.840 3.265 1.00 25.02 117 LYS A C 1
ATOM 630 O O . LYS A 1 98 ? -21.864 46.131 4.282 1.00 23.30 117 LYS A O 1
ATOM 636 N N . PRO A 1 99 ? -21.905 45.742 2.064 1.00 22.69 118 PRO A N 1
ATOM 637 C CA . PRO A 1 99 ? -20.501 46.146 1.951 1.00 20.32 118 PRO A CA 1
ATOM 638 C C . PRO A 1 99 ? -20.360 47.662 1.907 1.00 19.39 118 PRO A C 1
ATOM 639 O O . PRO A 1 99 ? -21.297 48.360 1.504 1.00 22.75 118 PRO A O 1
ATOM 643 N N . CYS A 1 100 ? -19.193 48.171 2.293 1.00 18.72 119 CYS A N 1
ATOM 644 C CA . CYS A 1 100 ? -18.927 49.591 2.278 1.00 19.47 119 CYS A CA 1
ATOM 645 C C . CYS A 1 100 ? -18.780 50.107 0.849 1.00 19.37 119 CYS A C 1
ATOM 646 O O . CYS A 1 100 ? -19.134 51.238 0.561 1.00 20.31 119 CYS A O 1
ATOM 650 N N . VAL A 1 101 ? -18.211 49.266 -0.008 1.00 19.54 120 VAL A N 1
ATOM 651 C CA . VAL A 1 101 ? -18.014 49.583 -1.422 1.00 19.77 120 VAL A CA 1
ATOM 652 C C . VAL A 1 101 ? -18.315 48.338 -2.229 1.00 18.49 120 VAL A C 1
ATOM 653 O O . VAL A 1 101 ? -17.978 47.227 -1.826 1.00 18.71 120 VAL A O 1
ATOM 657 N N . LYS A 1 102 ? -18.966 48.531 -3.375 1.00 19.60 121 LYS A N 1
ATOM 658 C CA . LYS A 1 102 ? -19.313 47.435 -4.266 1.00 18.59 121 LYS A CA 1
ATOM 659 C C . LYS A 1 102 ? -19.028 47.877 -5.688 1.00 18.86 121 LYS A C 1
ATOM 660 O O . LYS A 1 102 ? -19.356 48.993 -6.068 1.00 20.22 121 LYS A O 1
ATOM 666 N N . LEU A 1 103 ? -18.383 46.990 -6.440 1.00 19.92 122 LEU A N 1
ATOM 667 C CA . LEU A 1 103 ? -18.021 47.246 -7.826 1.00 19.83 122 LEU A CA 1
ATOM 668 C C . LEU A 1 103 ? -18.661 46.174 -8.686 1.00 19.36 122 LEU A C 1
ATOM 669 O O . LEU A 1 103 ? -18.379 44.992 -8.537 1.00 21.00 122 LEU A O 1
ATOM 674 N N . THR A 1 104 ? -19.558 46.605 -9.564 1.00 24.01 123 THR A N 1
ATOM 675 C CA . THR A 1 104 ? -20.178 45.704 -10.527 1.00 24.16 123 THR A CA 1
ATOM 676 C C . THR A 1 104 ? -20.207 46.425 -11.857 1.00 28.10 123 THR A C 1
ATOM 677 O O . THR A 1 104 ? -20.618 47.579 -11.924 1.00 28.64 123 THR A O 1
ATOM 681 N N . GLY A 1 105 ? -19.739 45.757 -12.902 1.00 27.11 124 GLY A N 1
ATOM 682 C CA . GLY A 1 105 ? -19.776 46.314 -14.244 1.00 31.18 124 GLY A CA 1
ATOM 683 C C . GLY A 1 105 ? -19.235 47.726 -14.343 1.00 38.26 124 GLY A C 1
ATOM 684 O O . GLY A 1 105 ? -19.854 48.601 -14.963 1.00 39.89 124 GLY A O 1
ATOM 685 N N . GLY A 1 106 ? -18.084 47.957 -13.720 1.00 35.46 198 GLY A N 1
ATOM 686 C CA . GLY A 1 106 ? -17.415 49.246 -13.814 1.00 35.89 198 GLY A CA 1
ATOM 687 C C . GLY A 1 106 ? -18.050 50.353 -12.981 1.00 34.44 198 GLY A C 1
ATOM 688 O O . GLY A 1 106 ? -17.534 51.470 -12.943 1.00 37.71 198 GLY A O 1
ATOM 689 N N . SER A 1 107 ? -19.161 50.037 -12.317 1.00 33.24 199 SER A N 1
ATOM 690 C CA . SER A 1 107 ? -19.904 50.994 -11.495 1.00 30.65 199 SER A CA 1
ATOM 691 C C . SER A 1 107 ? -19.659 50.759 -10.002 1.00 23.11 199 SER A C 1
ATOM 692 O O . SER A 1 107 ? -19.711 49.634 -9.536 1.00 24.36 199 SER A O 1
ATOM 695 N N . VAL A 1 108 ? -19.395 51.855 -9.294 1.00 24.12 200 VAL A N 1
ATOM 696 C CA . VAL A 1 108 ? -19.058 51.815 -7.868 1.00 23.24 200 VAL A CA 1
ATOM 697 C C . VAL A 1 108 ? -20.194 52.410 -7.051 1.00 23.20 200 VAL A C 1
ATOM 698 O O . VAL A 1 108 ? -20.674 53.511 -7.348 1.00 25.07 200 VAL A O 1
ATOM 702 N N . ILE A 1 109 ? -20.584 51.677 -6.010 1.00 22.28 201 ILE A N 1
ATOM 703 C CA . ILE A 1 109 ? -21.566 52.124 -5.032 1.00 28.00 201 ILE A CA 1
ATOM 704 C C . ILE A 1 109 ? -20.905 52.072 -3.663 1.00 21.54 201 ILE A C 1
ATOM 705 O O . ILE A 1 109 ? -20.202 51.116 -3.375 1.00 23.25 201 ILE A O 1
ATOM 710 N N . THR A 1 110 ? -21.123 53.100 -2.848 1.00 24.28 202 THR A N 1
ATOM 711 C CA A THR A 1 110 ? -20.676 53.074 -1.457 0.50 25.45 202 THR A CA 1
ATOM 712 C CA B THR A 1 110 ? -20.667 53.089 -1.460 0.50 26.00 202 THR A CA 1
ATOM 713 C C . THR A 1 110 ? -21.844 53.393 -0.538 1.00 24.73 202 THR A C 1
ATOM 714 O O . THR A 1 110 ? -22.750 54.145 -0.895 1.00 26.98 202 THR A O 1
ATOM 721 N N . GLN A 1 111 ? -21.822 52.808 0.651 1.00 23.61 203 GLN A N 1
ATOM 722 C CA . GLN A 1 111 ? -22.925 52.947 1.586 1.00 24.43 203 GLN A CA 1
ATOM 723 C C . GLN A 1 111 ? -22.425 52.614 2.980 1.00 25.08 203 GLN A C 1
ATOM 724 O O . GLN A 1 111 ? -21.312 52.115 3.142 1.00 23.53 203 GLN A O 1
ATOM 730 N N . ALA A 1 112 ? -23.249 52.882 3.985 1.00 26.13 204 ALA A N 1
ATOM 731 C CA . ALA A 1 112 ? -22.928 52.460 5.339 1.00 27.19 204 ALA A CA 1
ATOM 732 C C . ALA A 1 112 ? -22.808 50.939 5.389 1.00 23.41 204 ALA A C 1
ATOM 733 O O . ALA A 1 112 ? -23.542 50.222 4.710 1.00 23.66 204 ALA A O 1
ATOM 735 N N . CYS A 1 113 ? -21.868 50.448 6.195 1.00 25.57 205 CYS A N 1
ATOM 736 C CA . CYS A 1 113 ? -21.578 49.021 6.256 1.00 22.08 205 CYS A CA 1
ATOM 737 C C . CYS A 1 113 ? -21.426 48.535 7.692 1.00 25.85 205 CYS A C 1
ATOM 738 O O . CYS A 1 113 ? -20.347 48.099 8.109 1.00 25.17 205 CYS A O 1
ATOM 741 N N . PRO A 1 114 ? -22.521 48.597 8.451 1.00 28.46 206 PRO A N 1
ATOM 742 C CA . PRO A 1 114 ? -22.446 48.159 9.843 1.00 28.28 206 PRO A CA 1
ATOM 743 C C . PRO A 1 114 ? -22.174 46.667 9.958 1.00 23.62 206 PRO A C 1
ATOM 744 O O . PRO A 1 114 ? -22.553 45.871 9.096 1.00 24.02 206 PRO A O 1
ATOM 748 N N . LYS A 1 115 ? -21.491 46.307 11.040 1.00 26.64 207 LYS A N 1
ATOM 749 C CA . LYS A 1 115 ? -21.311 44.918 11.397 1.00 23.42 207 LYS A CA 1
ATOM 750 C C . LYS A 1 115 ? -22.646 44.393 11.889 1.00 20.72 207 LYS A C 1
ATOM 751 O O . LYS A 1 115 ? -23.438 45.149 12.466 1.00 23.32 207 LYS A O 1
ATOM 757 N N . VAL A 1 116 ? -22.890 43.114 11.642 1.00 20.99 208 VAL A N 1
ATOM 758 C CA . VAL A 1 116 ? -24.147 42.486 12.023 1.00 23.51 208 VAL A CA 1
ATOM 759 C C . VAL A 1 116 ? -23.924 41.188 12.773 1.00 25.11 208 VAL A C 1
ATOM 760 O O . VAL A 1 116 ? -22.815 40.652 12.827 1.00 25.20 208 VAL A O 1
ATOM 764 N N . SER A 1 117 ? -24.999 40.681 13.356 1.00 19.56 209 SER A N 1
ATOM 765 C CA . SER A 1 117 ? -24.978 39.355 13.933 1.00 17.74 209 SER A CA 1
ATOM 766 C C . SER A 1 117 ? -25.465 38.387 12.878 1.00 18.80 209 SER A C 1
ATOM 767 O O . SER A 1 117 ? -26.487 38.623 12.238 1.00 19.60 209 SER A O 1
ATOM 770 N N . PHE A 1 118 ? -24.718 37.306 12.691 1.00 18.16 210 PHE A N 1
ATOM 771 C CA . PHE A 1 118 ? -24.915 36.431 11.544 1.00 17.60 210 PHE A CA 1
ATOM 772 C C . PHE A 1 118 ? -24.737 34.986 11.975 1.00 22.16 210 PHE A C 1
ATOM 773 O O . PHE A 1 118 ? -23.649 34.580 12.384 1.00 23.74 210 PHE A O 1
ATOM 781 N N . GLU A 1 119 ? -25.823 34.216 11.901 1.00 19.86 211 GLU A N 1
ATOM 782 C CA . GLU A 1 119 ? -25.795 32.793 12.223 1.00 19.95 211 GLU A CA 1
ATOM 783 C C . GLU A 1 119 ? -26.992 32.141 11.542 1.00 18.32 211 GLU A C 1
ATOM 784 O O . GLU A 1 119 ? -28.130 32.355 11.966 1.00 20.85 211 GLU A O 1
ATOM 790 N N . PRO A 1 120 ? -26.752 31.342 10.500 1.00 17.20 212 PRO A N 1
ATOM 791 C CA . PRO A 1 120 ? -27.885 30.802 9.733 1.00 16.99 212 PRO A CA 1
ATOM 792 C C . PRO A 1 120 ? -28.870 29.981 10.565 1.00 16.90 212 PRO A C 1
ATOM 793 O O . PRO A 1 120 ? -28.488 29.293 11.514 1.00 19.46 212 PRO A O 1
ATOM 797 N N . ILE A 1 121 ? -30.152 30.094 10.222 1.00 18.63 213 ILE A N 1
ATOM 798 C CA . ILE A 1 121 ? -31.187 29.273 10.826 1.00 17.83 213 ILE A CA 1
ATOM 799 C C . ILE A 1 121 ? -31.820 28.379 9.761 1.00 17.38 213 ILE A C 1
ATOM 800 O O . ILE A 1 121 ? -31.740 28.680 8.572 1.00 17.50 213 ILE A O 1
ATOM 805 N N . PRO A 1 122 ? -32.446 27.269 10.183 1.00 16.88 214 PRO A N 1
ATOM 806 C CA . PRO A 1 122 ? -33.105 26.415 9.191 1.00 17.87 214 PRO A CA 1
ATOM 807 C C . PRO A 1 122 ? -34.325 27.095 8.571 1.00 16.40 214 PRO A C 1
ATOM 808 O O . PRO A 1 122 ? -35.137 27.691 9.281 1.00 19.19 214 PRO A O 1
ATOM 812 N N . ILE A 1 123 ? -34.441 26.982 7.253 1.00 17.51 215 ILE A N 1
ATOM 813 C CA . ILE A 1 123 ? -35.586 27.488 6.512 1.00 18.13 215 ILE A CA 1
ATOM 814 C C . ILE A 1 123 ? -36.264 26.313 5.831 1.00 15.41 215 ILE A C 1
ATOM 815 O O . ILE A 1 123 ? -35.593 25.464 5.248 1.00 19.11 215 ILE A O 1
ATOM 820 N N . HIS A 1 124 ? -37.585 26.258 5.909 1.00 16.96 216 HIS A N 1
ATOM 821 C CA . HIS A 1 124 ? -38.361 25.233 5.215 1.00 17.02 216 HIS A CA 1
ATOM 822 C C . HIS A 1 124 ? -39.058 25.864 4.028 1.00 16.59 216 HIS A C 1
ATOM 823 O O . HIS A 1 124 ? -39.474 27.006 4.117 1.00 17.74 216 HIS A O 1
ATOM 830 N N . TYR A 1 125 ? -39.200 25.122 2.930 1.00 16.38 217 TYR A N 1
ATOM 831 C CA . TYR A 1 125 ? -39.984 25.576 1.780 1.00 16.24 217 TYR A CA 1
ATOM 832 C C . TYR A 1 125 ? -41.287 24.788 1.697 1.00 17.47 217 TYR A C 1
ATOM 833 O O . TYR A 1 125 ? -41.282 23.566 1.831 1.00 17.44 217 TYR A O 1
ATOM 842 N N . CYS A 1 126 ? -42.389 25.497 1.453 1.00 17.87 218 CYS A N 1
ATOM 843 C CA A CYS A 1 126 ? -43.736 24.944 1.589 0.70 20.03 218 CYS A CA 1
ATOM 844 C CA B 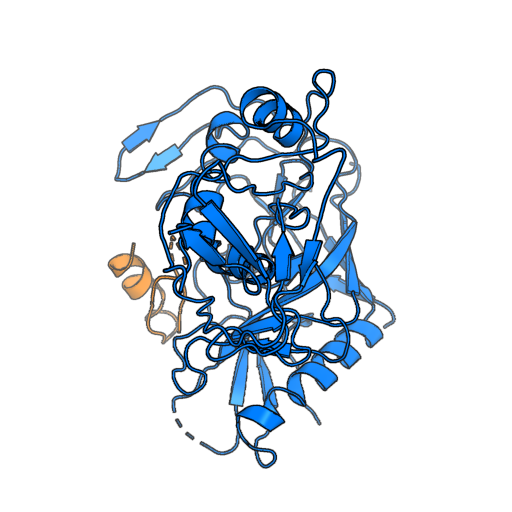CYS A 1 126 ? -43.720 24.924 1.576 0.30 20.28 218 CYS A CA 1
ATOM 845 C C . CYS A 1 126 ? -44.572 25.189 0.343 1.00 21.19 218 CYS A C 1
ATOM 846 O O . CYS A 1 126 ? -44.463 26.241 -0.288 1.00 22.39 218 CYS A O 1
ATOM 851 N N . ALA A 1 127 ? -45.419 24.221 0.013 1.00 22.08 219 ALA A N 1
ATOM 852 C CA . ALA A 1 127 ? -46.267 24.310 -1.165 1.00 25.38 219 ALA A CA 1
ATOM 853 C C . ALA A 1 127 ? -47.585 25.001 -0.857 1.00 20.51 219 ALA A C 1
ATOM 854 O O . ALA A 1 127 ? -48.280 24.639 0.097 1.00 23.50 219 ALA A O 1
ATOM 856 N N . PRO A 1 128 ? -47.964 25.990 -1.680 1.00 22.47 220 PRO A N 1
ATOM 857 C CA . PRO A 1 128 ? -49.270 26.623 -1.515 1.00 22.61 220 PRO A CA 1
ATOM 858 C C . PRO A 1 128 ? -50.388 25.800 -2.160 1.00 21.34 220 PRO A C 1
ATOM 859 O O . PRO A 1 128 ? -50.087 24.831 -2.869 1.00 21.18 220 PRO A O 1
ATOM 863 N N . ALA A 1 129 ? -51.636 26.185 -1.928 1.00 22.83 221 ALA A N 1
ATOM 864 C CA . ALA A 1 129 ? -52.790 25.458 -2.433 1.00 23.92 221 ALA A CA 1
ATOM 865 C C . ALA A 1 129 ? -52.681 25.206 -3.932 1.00 25.31 221 ALA A C 1
ATOM 866 O O . ALA A 1 129 ? -52.266 26.083 -4.698 1.00 26.45 221 ALA A O 1
ATOM 868 N N . GLY A 1 130 ? -53.036 23.991 -4.330 1.00 25.58 222 GLY A N 1
ATOM 869 C CA . GLY A 1 130 ? -52.994 23.597 -5.730 1.00 24.93 222 GLY A CA 1
ATOM 870 C C . GLY A 1 130 ? -51.713 22.902 -6.135 1.00 24.73 222 GLY A C 1
ATOM 871 O O . GLY A 1 130 ? -51.631 22.384 -7.251 1.00 27.28 222 GLY A O 1
ATOM 872 N N . PHE A 1 131 ? -50.728 22.887 -5.238 1.00 22.27 223 PHE A N 1
ATOM 873 C CA . PHE A 1 131 ? -49.416 22.296 -5.496 1.00 21.39 223 PHE A CA 1
ATOM 874 C C . PHE A 1 131 ? -49.039 21.354 -4.363 1.00 22.10 223 PHE A C 1
ATOM 875 O O . PHE A 1 131 ? -49.586 21.446 -3.263 1.00 24.94 223 PHE A O 1
ATOM 883 N N . ALA A 1 132 ? -48.122 20.436 -4.654 1.00 22.00 224 ALA A N 1
ATOM 884 C CA . ALA A 1 132 ? -47.598 19.519 -3.653 1.00 19.85 224 ALA A CA 1
ATOM 885 C C . ALA A 1 132 ? -46.103 19.403 -3.798 1.00 19.07 224 ALA A C 1
ATOM 886 O O . ALA A 1 132 ? -45.567 19.524 -4.903 1.00 20.24 224 ALA A O 1
ATOM 888 N N . ILE A 1 133 ? -45.425 19.169 -2.681 1.00 18.08 225 ILE A N 1
ATOM 889 C CA . ILE A 1 133 ? -44.023 18.781 -2.701 1.00 17.99 225 ILE A CA 1
ATOM 890 C C . ILE A 1 133 ? -43.957 17.263 -2.586 1.00 17.63 225 ILE A C 1
ATOM 891 O O . ILE A 1 133 ? -44.485 16.683 -1.637 1.00 20.91 225 ILE A O 1
ATOM 896 N N . LEU A 1 134 ? -43.331 16.626 -3.567 1.00 18.73 226 LEU A N 1
ATOM 897 C CA . LEU A 1 134 ? -43.068 15.195 -3.516 1.00 17.92 226 LEU A CA 1
ATOM 898 C C . LEU A 1 134 ? -41.664 14.982 -2.988 1.00 17.87 226 LEU A C 1
ATOM 899 O O . LEU A 1 134 ? -40.756 15.741 -3.290 1.00 18.93 226 LEU A O 1
ATOM 904 N N . LYS A 1 135 ? -41.511 13.933 -2.189 1.00 18.59 227 LYS A N 1
ATOM 905 C CA . LYS A 1 135 ? -40.246 13.616 -1.551 1.00 18.61 227 LYS A CA 1
ATOM 906 C C . LYS A 1 135 ? -39.868 12.185 -1.894 1.00 17.52 227 LYS A C 1
ATOM 907 O O . LYS A 1 135 ? -40.678 11.266 -1.747 1.00 21.23 227 LYS A O 1
ATOM 913 N N . CYS A 1 136 ? -38.637 11.989 -2.343 1.00 19.01 228 CYS A N 1
ATOM 914 C CA A CYS A 1 136 ? -38.138 10.650 -2.616 0.50 23.04 228 CYS A CA 1
ATOM 915 C CA B CYS A 1 136 ? -38.147 10.647 -2.614 0.50 23.07 228 CYS A CA 1
ATOM 916 C C . CYS A 1 136 ? -37.456 10.091 -1.373 1.00 25.80 228 CYS A C 1
ATOM 917 O O . CYS A 1 136 ? -36.545 10.712 -0.829 1.00 26.15 228 CYS A O 1
ATOM 922 N N . ASN A 1 137 ? -37.899 8.919 -0.938 1.00 24.75 229 ASN A N 1
ATOM 923 C CA . ASN A 1 137 ? -37.366 8.278 0.260 1.00 29.44 229 ASN A CA 1
ATOM 924 C C . ASN A 1 137 ? -36.486 7.065 -0.044 1.00 35.70 229 ASN A C 1
ATOM 925 O O . ASN A 1 137 ? -36.069 6.363 0.874 1.00 38.94 229 ASN A O 1
ATOM 930 N N . ASP A 1 138 ? -36.211 6.815 -1.323 1.00 32.73 230 ASP A N 1
ATOM 931 C CA . ASP A 1 138 ? -35.359 5.686 -1.714 1.00 33.27 230 ASP A CA 1
ATOM 932 C C . ASP A 1 138 ? -33.968 5.835 -1.106 1.00 34.73 230 ASP A C 1
ATOM 933 O O . ASP A 1 138 ? -33.423 6.930 -1.044 1.00 34.23 230 ASP A O 1
ATOM 938 N N . LYS A 1 139 ? -33.383 4.726 -0.669 1.00 38.19 231 LYS A N 1
ATOM 939 C CA . LYS A 1 139 ? -32.149 4.790 0.112 1.00 43.06 231 LYS A CA 1
ATOM 940 C C . LYS A 1 139 ? -30.896 5.166 -0.694 1.00 42.75 231 LYS A C 1
ATOM 941 O O . LYS A 1 139 ? -30.053 5.919 -0.209 1.00 44.72 231 LYS A O 1
ATOM 947 N N . LYS A 1 140 ? -30.772 4.646 -1.910 1.00 47.03 232 LYS A N 1
ATOM 948 C CA . LYS A 1 140 ? -29.555 4.837 -2.707 1.00 54.75 232 LYS A CA 1
ATOM 949 C C . LYS A 1 140 ? -29.632 6.056 -3.627 1.00 50.58 232 LYS A C 1
ATOM 950 O O . LYS A 1 140 ? -28.714 6.311 -4.402 1.00 49.23 232 LYS A O 1
ATOM 956 N N . PHE A 1 141 ? -30.716 6.813 -3.514 1.00 39.36 233 PHE A N 1
ATOM 957 C CA . PHE A 1 141 ? -31.155 7.719 -4.574 1.00 29.97 233 PHE A CA 1
ATOM 958 C C . PHE A 1 141 ? -30.102 8.691 -5.090 1.00 31.13 233 PHE A C 1
ATOM 959 O O . PHE A 1 141 ? -29.602 9.536 -4.350 1.00 31.73 233 PHE A O 1
ATOM 967 N N . ASN A 1 142 ? -29.812 8.586 -6.382 1.00 30.92 234 ASN A N 1
ATOM 968 C CA . ASN A 1 142 ? -28.773 9.402 -6.994 1.00 36.05 234 ASN A CA 1
ATOM 969 C C . ASN A 1 142 ? -29.268 10.749 -7.517 1.00 36.15 234 ASN A C 1
ATOM 970 O O . ASN A 1 142 ? -28.478 11.531 -8.046 1.00 44.17 234 ASN A O 1
ATOM 975 N N . GLY A 1 143 ? -30.560 11.027 -7.366 1.00 33.80 235 GLY A N 1
ATOM 976 C CA . GLY A 1 143 ? -31.080 12.342 -7.704 1.00 32.45 235 GLY A CA 1
ATOM 977 C C . GLY A 1 143 ? -31.766 12.441 -9.052 1.00 28.89 235 GLY A C 1
ATOM 978 O O . GLY A 1 143 ? -32.411 13.446 -9.348 1.00 24.84 235 GLY A O 1
ATOM 979 N N . THR A 1 144 ? -31.614 11.413 -9.877 1.00 30.38 236 THR A N 1
ATOM 980 C CA . THR A 1 144 ? -32.242 11.403 -11.185 1.00 27.38 236 THR A CA 1
ATOM 981 C C . THR A 1 144 ? -32.917 10.061 -11.413 1.00 27.89 236 THR A C 1
ATOM 982 O O . THR A 1 144 ? -32.469 9.032 -10.910 1.00 34.74 236 THR A O 1
ATOM 986 N N . GLY A 1 145 ? -34.012 10.079 -12.153 1.00 26.72 237 GLY A N 1
ATOM 987 C CA . GLY A 1 145 ? -34.656 8.848 -12.551 1.00 26.16 237 GLY A CA 1
ATOM 988 C C . GLY A 1 145 ? -35.729 8.429 -11.574 1.00 25.87 237 GLY A C 1
ATOM 989 O O . GLY A 1 145 ? -36.162 9.222 -10.739 1.00 25.27 237 GLY A O 1
ATOM 990 N N . PRO A 1 146 ? -36.164 7.172 -11.669 1.00 27.14 238 PRO A N 1
ATOM 991 C CA . PRO A 1 146 ? -37.352 6.756 -10.920 1.00 29.18 238 PRO A CA 1
ATOM 992 C C . PRO A 1 146 ? -37.129 6.549 -9.426 1.00 31.17 238 PRO A C 1
ATOM 993 O O . PRO A 1 146 ? -36.107 6.002 -9.002 1.00 34.54 238 PRO A O 1
ATOM 997 N N . CYS A 1 147 ? -38.103 7.009 -8.649 1.00 29.54 239 CYS A N 1
ATOM 998 C CA A CYS A 1 147 ? -38.139 6.771 -7.210 0.50 29.72 239 CYS A CA 1
ATOM 999 C CA B CYS A 1 147 ? -38.144 6.760 -7.213 0.50 29.74 239 CYS A CA 1
ATOM 1000 C C . CYS A 1 147 ? -39.356 5.910 -6.886 1.00 28.89 239 CYS A C 1
ATOM 1001 O O . CYS A 1 147 ? -40.460 6.206 -7.333 1.00 28.66 239 CYS A O 1
ATOM 1006 N N . THR A 1 148 ? -39.153 4.843 -6.114 1.00 32.53 240 THR A N 1
ATOM 1007 C CA . THR A 1 148 ? -40.234 3.904 -5.813 1.00 31.60 240 THR A CA 1
ATOM 1008 C C . THR A 1 148 ? -40.876 4.085 -4.428 1.00 28.70 240 THR A C 1
ATOM 1009 O O . THR A 1 148 ? -41.901 3.477 -4.141 1.00 31.71 240 THR A O 1
ATOM 1013 N N . ASN A 1 149 ? -40.277 4.918 -3.583 1.00 28.20 241 ASN A N 1
ATOM 1014 C CA . ASN A 1 149 ? -40.812 5.206 -2.249 1.00 28.42 241 ASN A CA 1
ATOM 1015 C C . ASN A 1 149 ? -41.030 6.715 -2.145 1.00 23.64 241 ASN A C 1
ATOM 1016 O O . ASN A 1 149 ? -40.161 7.439 -1.671 1.00 26.53 241 ASN A O 1
ATOM 1021 N N . VAL A 1 150 ? -42.188 7.175 -2.615 1.00 23.11 242 VAL A N 1
ATOM 1022 C CA . VAL A 1 150 ? -42.478 8.601 -2.717 1.00 24.44 242 VAL A CA 1
ATOM 1023 C C . VAL A 1 150 ? -43.538 8.982 -1.704 1.00 24.39 242 VAL A C 1
ATOM 1024 O O . VAL A 1 150 ? -44.504 8.247 -1.510 1.00 26.15 242 VAL A O 1
ATOM 1028 N N . SER A 1 151 ? -43.346 10.130 -1.062 1.00 23.21 243 SER A N 1
ATOM 1029 C CA . SER A 1 151 ? -44.371 10.693 -0.195 1.00 25.14 243 SER A CA 1
ATOM 1030 C C . SER A 1 151 ? -44.633 12.146 -0.570 1.00 22.53 243 SER A C 1
ATOM 1031 O O . SER A 1 151 ? -43.876 12.746 -1.333 1.00 21.28 243 SER A O 1
ATOM 1034 N N . THR A 1 152 ? -45.725 12.697 -0.050 1.00 23.21 244 THR A N 1
ATOM 1035 C CA . THR A 1 152 ? -45.958 14.130 -0.137 1.00 23.10 244 THR A CA 1
ATOM 1036 C C . THR A 1 152 ? -45.675 14.717 1.236 1.00 22.70 244 THR A C 1
ATOM 1037 O O . THR A 1 152 ? -45.921 14.067 2.250 1.00 25.51 244 THR A O 1
ATOM 1043 N N . VAL A 1 153 ? -45.144 15.930 1.262 1.00 22.40 245 VAL A N 1
ATOM 1044 C CA . VAL A 1 153 ? -44.931 16.660 2.504 1.00 22.41 245 VAL A CA 1
ATOM 1045 C C . VAL A 1 153 ? -45.474 18.061 2.300 1.00 22.89 245 VAL A C 1
ATOM 1046 O O . VAL A 1 153 ? -45.512 18.553 1.174 1.00 25.00 245 VAL A O 1
ATOM 1050 N N . GLN A 1 154 ? -45.902 18.701 3.383 1.00 21.93 246 GLN A N 1
ATOM 1051 C CA . GLN A 1 154 ? -46.392 20.068 3.300 1.00 24.21 246 GLN A CA 1
ATOM 1052 C C . GLN A 1 154 ? -45.227 21.043 3.127 1.00 23.83 246 GLN A C 1
ATOM 1053 O O . GLN A 1 154 ? -45.360 22.074 2.463 1.00 23.94 246 GLN A O 1
ATOM 1063 N N . CYS A 1 155 ? -44.080 20.700 3.706 1.00 21.44 247 CYS A N 1
ATOM 1064 C CA A CYS A 1 155 ? -42.869 21.508 3.630 0.70 19.00 247 CYS A CA 1
ATOM 1065 C CA B CYS A 1 155 ? -42.879 21.474 3.467 0.30 20.03 247 CYS A CA 1
ATOM 1066 C C . CYS A 1 155 ? -41.637 20.608 3.595 1.00 17.81 247 CYS A C 1
ATOM 1067 O O . CYS A 1 155 ? -41.682 19.480 4.104 1.00 20.54 247 CYS A O 1
ATOM 1072 N N . THR A 1 156 ? -40.543 21.127 3.070 1.00 16.16 248 THR A N 1
ATOM 1073 C CA . THR A 1 156 ? -39.263 20.445 3.160 1.00 15.91 248 THR A CA 1
ATOM 1074 C C . THR A 1 156 ? -38.817 20.431 4.609 1.00 17.03 248 THR A C 1
ATOM 1075 O O . THR A 1 156 ? -39.362 21.144 5.445 1.00 18.30 248 THR A O 1
ATOM 1079 N N . HIS A 1 157 ? -37.792 19.635 4.883 1.00 18.43 249 HIS A N 1
ATOM 1080 C CA . HIS A 1 157 ? -37.057 19.741 6.136 1.00 19.68 249 HIS A CA 1
ATOM 1081 C C . HIS A 1 157 ? -36.393 21.114 6.235 1.00 18.62 249 HIS A C 1
ATOM 1082 O O . HIS A 1 157 ? -36.341 21.864 5.268 1.00 17.42 249 HIS A O 1
ATOM 1089 N N . GLY A 1 158 ? -35.897 21.454 7.419 1.00 18.32 250 GLY A N 1
ATOM 1090 C CA . GLY A 1 158 ? -35.280 22.748 7.612 1.00 15.87 250 GLY A CA 1
ATOM 1091 C C . GLY A 1 158 ? -33.860 22.745 7.095 1.00 15.89 250 GLY A C 1
ATOM 1092 O O . GLY A 1 158 ? -33.057 21.911 7.510 1.00 20.95 250 GLY A O 1
ATOM 1093 N N . ILE A 1 159 ? -33.566 23.673 6.191 1.00 16.25 251 ILE A N 1
ATOM 1094 C CA . ILE A 1 159 ? -32.277 23.778 5.530 1.00 14.72 251 ILE A CA 1
ATOM 1095 C C . ILE A 1 159 ? -31.581 25.061 5.971 1.00 16.25 251 ILE A C 1
ATOM 1096 O O . ILE A 1 159 ? -32.120 26.147 5.788 1.00 17.37 251 ILE A O 1
ATOM 1101 N N . ARG A 1 160 ? -30.382 24.946 6.538 1.00 17.20 252 ARG A N 1
ATOM 1102 C CA . ARG A 1 160 ? -29.595 26.127 6.862 1.00 17.30 252 ARG A CA 1
ATOM 1103 C C . ARG A 1 160 ? -28.911 26.629 5.599 1.00 17.00 252 ARG A C 1
ATOM 1104 O O . ARG A 1 160 ? -28.201 25.861 4.945 1.00 18.55 252 ARG A O 1
ATOM 1112 N N . PRO A 1 161 ? -29.122 27.906 5.235 1.00 14.93 253 PRO A N 1
ATOM 1113 C CA . PRO A 1 161 ? -28.597 28.396 3.958 1.00 15.63 253 PRO A CA 1
ATOM 1114 C C . PRO A 1 161 ? -27.129 28.801 4.029 1.00 16.72 253 PRO A C 1
ATOM 1115 O O . PRO A 1 161 ? -26.764 29.969 3.885 1.00 16.75 253 PRO A O 1
ATOM 1119 N N . VAL A 1 162 ? -26.276 27.809 4.209 1.00 15.68 254 VAL A N 1
ATOM 1120 C CA . VAL A 1 162 ? -24.861 28.071 4.401 1.00 14.88 254 VAL A CA 1
ATOM 1121 C C . VAL A 1 162 ? -24.188 28.302 3.062 1.00 15.49 254 VAL A C 1
ATOM 1122 O O . VAL A 1 162 ? -24.235 27.463 2.160 1.00 16.05 254 VAL A O 1
ATOM 1126 N N . VAL A 1 163 ? -23.570 29.465 2.937 1.00 14.39 255 VAL A N 1
ATOM 1127 C CA . VAL A 1 163 ? -22.837 29.830 1.730 1.00 14.00 255 VAL A CA 1
ATOM 1128 C C . VAL A 1 163 ? -21.367 29.487 1.957 1.00 15.18 255 VAL A C 1
ATOM 1129 O O . VAL A 1 163 ? -20.727 30.047 2.837 1.00 16.20 255 VAL A O 1
ATOM 1133 N N . SER A 1 164 ? -20.829 28.575 1.147 1.00 14.11 256 SER A N 1
ATOM 1134 C CA . SER A 1 164 ? -19.461 28.120 1.330 1.00 14.16 256 SER A CA 1
ATOM 1135 C C . SER A 1 164 ? -18.949 27.501 0.052 1.00 14.61 256 SER A C 1
ATOM 1136 O O . SER A 1 164 ? -19.732 27.195 -0.860 1.00 14.93 256 SER A O 1
ATOM 1139 N N . THR A 1 165 ? -17.629 27.318 -0.012 1.00 14.38 257 THR A N 1
ATOM 1140 C CA . THR A 1 165 ? -17.016 26.561 -1.091 1.00 14.37 257 THR A CA 1
ATOM 1141 C C . THR A 1 165 ? -16.277 25.348 -0.531 1.00 14.49 257 THR A C 1
ATOM 1142 O O . THR A 1 165 ? -15.910 25.309 0.643 1.00 15.21 257 THR A O 1
ATOM 1146 N N . GLN A 1 166 ? -16.086 24.360 -1.400 1.00 15.19 258 GLN A N 1
ATOM 1147 C CA . GLN A 1 166 ? -15.342 23.126 -1.136 1.00 15.15 258 GLN A CA 1
ATOM 1148 C C . GLN A 1 166 ? -16.033 22.153 -0.198 1.00 16.79 258 GLN A C 1
ATOM 1149 O O . GLN A 1 166 ? -16.272 21.003 -0.568 1.00 16.25 258 GLN A O 1
ATOM 1155 N N . LEU A 1 167 ? -16.314 22.604 1.023 1.00 14.32 259 LEU A N 1
ATOM 1156 C CA . LEU A 1 167 ? -16.957 21.786 2.039 1.00 14.57 259 LEU A CA 1
ATOM 1157 C C . LEU A 1 167 ? -18.383 22.274 2.238 1.00 16.94 259 LEU A C 1
ATOM 1158 O O . LEU A 1 167 ? -18.636 23.485 2.275 1.00 16.90 259 LEU A O 1
ATOM 1163 N N . LEU A 1 168 ? -19.306 21.328 2.352 1.00 14.62 260 LEU A N 1
ATOM 1164 C CA . LEU A 1 168 ? -20.681 21.626 2.718 1.00 14.72 260 LEU A CA 1
ATOM 1165 C C . LEU A 1 168 ? -20.831 21.460 4.225 1.00 15.72 260 LEU A C 1
ATOM 1166 O O . LEU A 1 168 ? -20.435 20.438 4.791 1.00 16.08 260 LEU A O 1
ATOM 1171 N N . LEU A 1 169 ? -21.393 22.486 4.864 1.00 15.23 261 LEU A N 1
ATOM 1172 C CA . LEU A 1 169 ? -21.434 22.577 6.316 1.00 14.22 261 LEU A CA 1
ATOM 1173 C C . LEU A 1 169 ? -22.857 22.603 6.852 1.00 14.78 261 LEU A C 1
ATOM 1174 O O . LEU A 1 169 ? -23.761 23.200 6.264 1.00 16.31 261 LEU A O 1
ATOM 1179 N N . ASN A 1 170 ? -23.027 21.936 7.985 1.00 14.80 262 ASN A N 1
ATOM 1180 C CA . ASN A 1 170 ? -24.271 21.946 8.757 1.00 17.29 262 ASN A CA 1
ATOM 1181 C C . ASN A 1 170 ? -25.478 21.467 7.949 1.00 20.08 262 ASN A C 1
ATOM 1182 O O . ASN A 1 170 ? -26.611 21.904 8.177 1.00 19.60 262 ASN A O 1
ATOM 1187 N N . GLY A 1 171 ? -25.233 20.541 7.032 1.00 17.89 263 GLY A N 1
ATOM 1188 C CA . GLY A 1 171 ? -26.282 19.981 6.205 1.00 17.76 263 GLY A CA 1
ATOM 1189 C C . GLY A 1 171 ? -26.813 18.678 6.763 1.00 19.02 263 GLY A C 1
ATOM 1190 O O . GLY A 1 171 ? -26.591 18.341 7.932 1.00 20.74 263 GLY A O 1
ATOM 1191 N N . SER A 1 172 ? -27.530 17.939 5.923 1.00 20.11 264 SER A N 1
ATOM 1192 C CA A SER A 1 172 ? -28.091 16.648 6.306 0.50 21.78 264 SER A CA 1
ATOM 1193 C CA B SER A 1 172 ? -28.087 16.650 6.316 0.50 21.77 264 SER A CA 1
ATOM 1194 C C . SER A 1 172 ? -27.196 15.515 5.829 1.00 22.65 264 SER A C 1
ATOM 1195 O O . SER A 1 172 ? -26.631 15.571 4.745 1.00 25.30 264 SER A O 1
ATOM 1200 N N . LEU A 1 173 ? -27.076 14.484 6.648 1.00 20.85 265 LEU A N 1
ATOM 1201 C CA . LEU A 1 173 ? -26.239 13.347 6.326 1.00 20.39 265 LEU A CA 1
ATOM 1202 C C . LEU A 1 173 ? -27.019 12.287 5.572 1.00 24.36 265 LEU A C 1
ATOM 1203 O O . LEU A 1 173 ? -28.236 12.153 5.741 1.00 24.32 265 LEU A O 1
ATOM 1208 N N . ALA A 1 174 ? -26.303 11.540 4.736 1.00 21.96 266 ALA A N 1
ATOM 1209 C CA . ALA A 1 174 ? -26.842 10.347 4.109 1.00 22.11 266 ALA A CA 1
ATOM 1210 C C . ALA A 1 174 ? -27.166 9.367 5.221 1.00 26.12 266 ALA A C 1
ATOM 1211 O O . ALA A 1 174 ? -26.418 9.256 6.193 1.00 27.65 266 ALA A O 1
ATOM 1213 N N . GLU A 1 175 ? -28.283 8.661 5.079 1.00 30.94 267 GLU A N 1
ATOM 1214 C CA . GLU A 1 175 ? -28.789 7.815 6.154 1.00 35.26 267 GLU A CA 1
ATOM 1215 C C . GLU A 1 175 ? -27.979 6.538 6.310 1.00 36.76 267 GLU A C 1
ATOM 1216 O O . GLU A 1 175 ? -27.798 6.044 7.426 1.00 38.84 267 GLU A O 1
ATOM 1222 N N . GLU A 1 176 ? -27.501 5.999 5.193 1.00 33.01 268 GLU A N 1
ATOM 1223 C CA . GLU A 1 176 ? -26.743 4.760 5.209 1.00 37.15 268 GLU A CA 1
ATOM 1224 C C . GLU A 1 176 ? -25.282 5.034 4.869 1.00 41.55 268 GLU A C 1
ATOM 1225 O O . GLU A 1 176 ? -24.507 5.446 5.732 1.00 46.92 268 GLU A O 1
ATOM 1231 N N . GLU A 1 177 ? -24.918 4.827 3.608 1.00 32.48 269 GLU A N 1
ATOM 1232 C CA . GLU A 1 177 ? -23.540 4.976 3.166 1.00 29.07 269 GLU A CA 1
ATOM 1233 C C . GLU A 1 177 ? -23.323 6.344 2.549 1.00 22.80 269 GLU A C 1
ATOM 1234 O O . GLU A 1 177 ? -24.274 7.081 2.317 1.00 23.48 269 GLU A O 1
ATOM 1240 N N . ILE A 1 178 ? -22.064 6.688 2.304 1.00 23.97 270 ILE A N 1
ATOM 1241 C CA . ILE A 1 178 ? -21.754 7.894 1.549 1.00 22.74 270 ILE A CA 1
ATOM 1242 C C . ILE A 1 178 ? -22.392 7.764 0.171 1.00 21.65 270 ILE A C 1
ATOM 1243 O O . ILE A 1 178 ? -22.392 6.675 -0.413 1.00 23.08 270 ILE A O 1
ATOM 1248 N N . VAL A 1 179 ? -22.938 8.867 -0.334 1.00 21.08 271 VAL A N 1
ATOM 1249 C CA . VAL A 1 179 ? -23.484 8.900 -1.688 1.00 20.64 271 VAL A CA 1
ATOM 1250 C C . VAL A 1 179 ? -22.820 10.029 -2.462 1.00 21.91 271 VAL A C 1
ATOM 1251 O O . VAL A 1 179 ? -22.645 11.129 -1.942 1.00 21.04 271 VAL A O 1
ATOM 1255 N N . ILE A 1 180 ? -22.440 9.741 -3.703 1.00 19.67 272 ILE A N 1
ATOM 1256 C CA . ILE A 1 180 ? -21.896 10.745 -4.603 1.00 19.49 272 ILE A CA 1
ATOM 1257 C C . ILE A 1 180 ? -22.882 10.933 -5.753 1.00 18.75 272 ILE A C 1
ATOM 1258 O O . ILE A 1 180 ? -23.467 9.960 -6.237 1.00 20.65 272 ILE A O 1
ATOM 1263 N N . ARG A 1 181 ? -23.085 12.186 -6.155 1.00 17.56 273 ARG A N 1
ATOM 1264 C CA . ARG A 1 181 ? -24.049 12.513 -7.205 1.00 18.90 273 ARG A CA 1
ATOM 1265 C C . ARG A 1 181 ? -23.450 13.497 -8.190 1.00 18.96 273 ARG A C 1
ATOM 1266 O O . ARG A 1 181 ? -22.742 14.413 -7.806 1.00 18.38 273 ARG A O 1
ATOM 1274 N N . SER A 1 182 ? -23.737 13.285 -9.469 1.00 17.88 274 SER A N 1
ATOM 1275 C CA . SER A 1 182 ? -23.318 14.196 -10.529 1.00 19.11 274 SER A CA 1
ATOM 1276 C C . SER A 1 182 ? -24.361 14.180 -11.625 1.00 16.82 274 SER A C 1
ATOM 1277 O O . SER A 1 182 ? -25.007 13.163 -11.853 1.00 19.55 274 SER A O 1
ATOM 1280 N N . GLU A 1 183 ? -24.510 15.305 -12.317 1.00 16.75 275 GLU A N 1
ATOM 1281 C CA . GLU A 1 183 ? -25.391 15.347 -13.476 1.00 17.69 275 GLU A CA 1
ATOM 1282 C C . GLU A 1 183 ? -24.902 14.404 -14.576 1.00 20.91 275 GLU A C 1
ATOM 1283 O O . GLU A 1 183 ? -25.696 13.895 -15.364 1.00 20.26 275 GLU A O 1
ATOM 1289 N N . ASN A 1 184 ? -23.591 14.168 -14.624 1.00 19.46 276 ASN A N 1
ATOM 1290 C CA . ASN A 1 184 ? -22.985 13.278 -15.610 1.00 18.92 276 ASN A CA 1
ATOM 1291 C C . ASN A 1 184 ? -21.550 12.993 -15.181 1.00 21.64 276 ASN A C 1
ATOM 1292 O O . ASN A 1 184 ? -20.660 13.813 -15.403 1.00 20.82 276 ASN A O 1
ATOM 1297 N N . PHE A 1 185 ? -21.331 11.846 -14.549 1.00 22.35 277 PHE A N 1
ATOM 1298 C CA . PHE A 1 185 ? -20.003 11.498 -14.042 1.00 23.34 277 PHE A CA 1
ATOM 1299 C C . PHE A 1 185 ? -18.941 11.442 -15.139 1.00 22.12 277 PHE A C 1
ATOM 1300 O O . PHE A 1 185 ? -17.763 11.702 -14.878 1.00 24.53 277 PHE A O 1
ATOM 1308 N N . THR A 1 186 ? -19.346 11.099 -16.359 1.00 21.56 278 THR A N 1
ATOM 1309 C CA . THR A 1 186 ? -18.390 10.923 -17.443 1.00 23.25 278 THR A CA 1
ATOM 1310 C C . THR A 1 186 ? -17.954 12.273 -18.007 1.00 25.71 278 THR A C 1
ATOM 1311 O O . THR A 1 186 ? -16.966 12.349 -18.741 1.00 29.57 278 THR A O 1
ATOM 1315 N N . ASN A 1 187 ? -18.680 13.328 -17.641 1.00 23.55 279 ASN A N 1
ATOM 1316 C CA . ASN A 1 187 ? -18.348 14.700 -18.029 1.00 22.77 279 ASN A CA 1
ATOM 1317 C C . ASN A 1 187 ? -17.550 15.377 -16.926 1.00 23.68 279 ASN A C 1
ATOM 1318 O O . ASN A 1 187 ? -18.100 15.735 -15.886 1.00 23.60 279 ASN A O 1
ATOM 1323 N N . ASN A 1 188 ? -16.255 15.560 -17.175 1.00 24.68 280 ASN A N 1
ATOM 1324 C CA . ASN A 1 188 ? -15.345 16.102 -16.170 1.00 23.47 280 ASN A CA 1
ATOM 1325 C C . ASN A 1 188 ? -15.644 17.552 -15.780 1.00 26.88 280 ASN A C 1
ATOM 1326 O O . ASN A 1 188 ? -15.115 18.045 -14.790 1.00 27.90 280 ASN A O 1
ATOM 1331 N N . ALA A 1 189 ? -16.496 18.224 -16.548 1.00 22.48 281 ALA A N 1
ATOM 1332 C CA . ALA A 1 189 ? -16.889 19.599 -16.252 1.00 22.31 281 ALA A CA 1
ATOM 1333 C C . ALA A 1 189 ? -18.017 19.689 -15.218 1.00 23.87 281 ALA A C 1
ATOM 1334 O O . ALA A 1 189 ? -18.320 20.773 -14.717 1.00 27.22 281 ALA A O 1
ATOM 1336 N N . LYS A 1 190 ? -18.641 18.559 -14.900 1.00 22.16 282 LYS A N 1
ATOM 1337 C CA . LYS A 1 190 ? -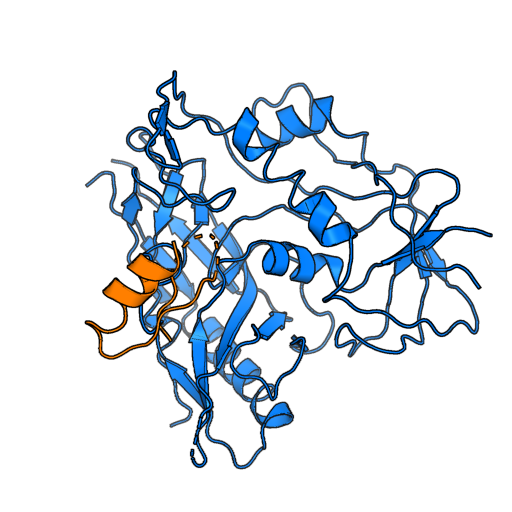19.766 18.557 -13.973 1.00 20.62 282 LYS A CA 1
ATOM 1338 C C . LYS A 1 190 ? -19.316 18.297 -12.539 1.00 18.69 282 LYS A C 1
ATOM 1339 O O . LYS A 1 190 ? -18.519 17.404 -12.281 1.00 20.60 282 LYS A O 1
ATOM 1345 N N . THR A 1 191 ? -19.840 19.093 -11.620 1.00 19.32 283 THR A N 1
ATOM 1346 C CA . THR A 1 191 ? -19.480 18.997 -10.214 1.00 18.61 283 THR A CA 1
ATOM 1347 C C . THR A 1 191 ? -20.013 17.712 -9.600 1.00 19.55 283 THR A C 1
ATOM 1348 O O . THR A 1 191 ? -21.115 17.270 -9.917 1.00 19.92 283 THR A O 1
ATOM 1352 N N . ILE A 1 192 ? -19.207 17.107 -8.736 1.00 17.43 284 ILE A N 1
ATOM 1353 C CA . ILE A 1 192 ? -19.612 15.934 -7.972 1.00 16.88 284 ILE A CA 1
ATOM 1354 C C . ILE A 1 192 ? -19.965 16.400 -6.574 1.00 17.53 284 ILE A C 1
ATOM 1355 O O . ILE A 1 192 ? -19.142 17.035 -5.905 1.00 17.21 284 ILE A O 1
ATOM 1360 N N . ILE A 1 193 ? -21.197 16.115 -6.151 1.00 16.11 285 ILE A N 1
ATOM 1361 C CA . ILE A 1 193 ? -21.680 16.476 -4.826 1.00 15.34 285 ILE A CA 1
ATOM 1362 C C . ILE A 1 193 ? -21.599 15.237 -3.934 1.00 17.11 285 ILE A C 1
ATOM 1363 O O . ILE A 1 193 ? -22.283 14.240 -4.175 1.00 18.79 285 ILE A O 1
ATOM 1368 N N . VAL A 1 194 ? -20.745 15.292 -2.919 1.00 16.61 286 VAL A N 1
ATOM 1369 C CA . VAL A 1 194 ? -20.564 14.172 -2.002 1.00 16.90 286 VAL A CA 1
ATOM 1370 C C . VAL A 1 194 ? -21.424 14.413 -0.772 1.00 15.32 286 VAL A C 1
ATOM 1371 O O . VAL A 1 194 ? -21.382 15.499 -0.206 1.00 16.39 286 VAL A O 1
ATOM 1375 N N . GLN A 1 195 ? -22.216 13.410 -0.388 1.00 15.67 287 GLN A N 1
ATOM 1376 C CA . GLN A 1 195 ? -23.005 13.453 0.839 1.00 16.71 287 GLN A CA 1
ATOM 1377 C C . GLN A 1 195 ? -22.431 12.448 1.829 1.00 18.00 287 GLN A C 1
ATOM 1378 O O . GLN A 1 195 ? -22.460 11.244 1.600 1.00 18.79 287 GLN A O 1
ATOM 1384 N N . LEU A 1 196 ? -21.905 12.952 2.939 1.00 18.20 288 LEU A N 1
ATOM 1385 C CA . LEU A 1 196 ? -21.338 12.091 3.964 1.00 19.42 288 LEU A CA 1
ATOM 1386 C C . LEU A 1 196 ? -22.430 11.450 4.802 1.00 19.86 288 LEU A C 1
ATOM 1387 O O . LEU A 1 196 ? -23.545 11.972 4.884 1.00 20.87 288 LEU A O 1
ATOM 1392 N N . ASN A 1 197 ? -22.095 10.325 5.424 1.00 21.21 289 ASN A N 1
ATOM 1393 C CA . ASN A 1 197 ? -22.992 9.679 6.379 1.00 23.03 289 ASN A CA 1
ATOM 1394 C C . ASN A 1 197 ? -22.546 9.869 7.830 1.00 24.75 289 ASN A C 1
ATOM 1395 O O . ASN A 1 197 ? -23.244 9.460 8.750 1.00 26.66 289 ASN A O 1
ATOM 1400 N N . GLU A 1 198 ? -21.385 10.491 8.021 1.00 23.50 290 GLU A N 1
ATOM 1401 C CA . GLU A 1 198 ? -20.874 10.834 9.349 1.00 25.68 290 GLU A CA 1
ATOM 1402 C C . GLU A 1 198 ? -20.252 12.227 9.294 1.00 25.45 290 GLU A C 1
ATOM 1403 O O . GLU A 1 198 ? -19.392 12.499 8.449 1.00 25.30 290 GLU A O 1
ATOM 1409 N N . SER A 1 199 ? -20.686 13.105 10.187 1.00 24.90 291 SER A N 1
ATOM 1410 C CA A SER A 1 199 ? -20.153 14.454 10.198 0.50 22.22 291 SER A CA 1
ATOM 1411 C CA B SER A 1 199 ? -20.174 14.468 10.268 0.50 22.41 291 SER A CA 1
ATOM 1412 C C . SER A 1 199 ? -18.716 14.467 10.698 1.00 20.97 291 SER A C 1
ATOM 1413 O O . SER A 1 199 ? -18.313 13.647 11.528 1.00 25.26 291 SER A O 1
ATOM 1418 N N . VAL A 1 200 ? -17.944 15.403 10.164 1.00 19.52 292 VAL A N 1
ATOM 1419 C CA . VAL A 1 200 ? -16.609 15.683 10.665 1.00 20.16 292 VAL A CA 1
ATOM 1420 C C . VAL A 1 200 ? -16.636 17.110 11.186 1.00 19.36 292 VAL A C 1
ATOM 1421 O O . VAL A 1 200 ? -16.850 18.052 10.424 1.00 19.71 292 VAL A O 1
ATOM 1425 N N . VAL A 1 201 ? -16.441 17.272 12.490 1.00 21.35 293 VAL A N 1
ATOM 1426 C CA . VAL A 1 201 ? -16.491 18.605 13.080 1.00 19.50 293 VAL A CA 1
ATOM 1427 C C . VAL A 1 201 ? -15.238 19.399 12.714 1.00 22.45 293 VAL A C 1
ATOM 1428 O O . VAL A 1 201 ? -14.117 18.888 12.780 1.00 24.72 293 VAL A O 1
ATOM 1432 N N . ILE A 1 202 ? -15.450 20.652 12.322 1.00 18.91 294 ILE A N 1
ATOM 1433 C CA . ILE A 1 202 ? -14.367 21.583 12.048 1.00 20.68 294 ILE A CA 1
ATOM 1434 C C . ILE A 1 202 ? -14.586 22.848 12.881 1.00 20.77 294 ILE A C 1
ATOM 1435 O O . ILE A 1 202 ? -15.658 23.453 12.845 1.00 20.62 294 ILE A O 1
ATOM 1440 N N . ASN A 1 203 ? -13.568 23.209 13.654 1.00 20.41 295 ASN A N 1
ATOM 1441 C CA . ASN A 1 203 ? -13.624 24.376 14.535 1.00 21.77 295 ASN A CA 1
ATOM 1442 C C . ASN A 1 203 ? -12.733 25.460 13.992 1.00 20.24 295 ASN A C 1
ATOM 1443 O O . ASN A 1 203 ? -11.526 25.270 13.932 1.00 23.70 295 ASN A O 1
ATOM 1448 N N . CYS A 1 204 ? -13.313 26.599 13.645 1.00 21.97 296 CYS A N 1
ATOM 1449 C CA . CYS A 1 204 ? -12.551 27.699 13.077 1.00 21.58 296 CYS A CA 1
ATOM 1450 C C . CYS A 1 204 ? -12.606 28.903 13.996 1.00 22.76 296 CYS A C 1
ATOM 1451 O O . CYS A 1 204 ? -13.676 29.267 14.469 1.00 25.56 296 CYS A O 1
ATOM 1454 N N . THR A 1 205 ? -11.448 29.506 14.246 1.00 23.49 297 THR A N 1
ATOM 1455 C CA . THR A 1 205 ? -11.335 30.579 15.221 1.00 25.87 297 THR A CA 1
ATOM 1456 C C . THR A 1 205 ? -10.384 31.670 14.767 1.00 26.43 297 THR A C 1
ATOM 1457 O O . THR A 1 205 ? -9.281 31.390 14.288 1.00 25.70 297 THR A O 1
ATOM 1461 N N . ARG A 1 206 ? -10.828 32.914 14.926 1.00 25.23 298 ARG A N 1
ATOM 1462 C CA . ARG A 1 206 ? -9.933 34.059 14.999 1.00 22.26 298 ARG A CA 1
ATOM 1463 C C . ARG A 1 206 ? -9.842 34.405 16.490 1.00 25.17 298 ARG A C 1
ATOM 1464 O O . ARG A 1 206 ? -10.804 34.903 17.066 1.00 25.20 298 ARG A O 1
ATOM 1472 N N . PRO A 1 207 ? -8.702 34.116 17.126 1.00 26.22 299 PRO A N 1
ATOM 1473 C CA . PRO A 1 207 ? -8.664 34.261 18.590 1.00 25.55 299 PRO A CA 1
ATOM 1474 C C . PRO A 1 207 ? -8.818 35.698 19.086 1.00 29.91 299 PRO A C 1
ATOM 1475 O O . PRO A 1 207 ? -8.593 36.649 18.340 1.00 29.00 299 PRO A O 1
ATOM 1479 N N . ASN A 1 208 ? -9.224 35.834 20.345 1.00 26.76 300 ASN A N 1
ATOM 1480 C CA . ASN A 1 208 ? -9.345 37.134 20.981 1.00 28.76 300 ASN A CA 1
ATOM 1481 C C . ASN A 1 208 ? -7.982 37.807 21.026 1.00 33.82 300 ASN A C 1
ATOM 1482 O O . ASN A 1 208 ? -6.977 37.154 21.303 1.00 38.18 300 ASN A O 1
ATOM 1487 N N . ASN A 1 209 ? -7.955 39.108 20.747 1.00 48.57 301 ASN A N 1
ATOM 1488 C CA . ASN A 1 209 ? -6.709 39.875 20.689 1.00 63.22 301 ASN A CA 1
ATOM 1489 C C . ASN A 1 209 ? -5.772 39.356 19.600 1.00 69.70 301 ASN A C 1
ATOM 1490 O O . ASN A 1 209 ? -4.770 38.699 19.886 1.00 75.03 301 ASN A O 1
ATOM 1495 N N . ASP A 1 217 ? -2.196 39.952 14.756 1.00 48.06 325 ASP A N 1
ATOM 1496 C CA . ASP A 1 217 ? -2.776 40.019 13.419 1.00 43.55 325 ASP A CA 1
ATOM 1497 C C . ASP A 1 217 ? -4.262 39.695 13.492 1.00 34.67 325 ASP A C 1
ATOM 1498 O O . ASP A 1 217 ? -4.654 38.535 13.638 1.00 33.58 325 ASP A O 1
ATOM 1503 N N . ILE A 1 218 ? -5.089 40.728 13.375 1.00 31.64 326 ILE A N 1
ATOM 1504 C CA . ILE A 1 218 ? -6.525 40.577 13.552 1.00 31.23 326 ILE A CA 1
ATOM 1505 C C . ILE A 1 218 ? -7.172 39.755 12.436 1.00 24.03 326 ILE A C 1
ATOM 1506 O O . ILE A 1 218 ? -8.332 39.368 12.549 1.00 26.28 326 ILE A O 1
ATOM 1511 N N . ARG A 1 219 ? -6.421 39.497 11.361 1.00 26.81 327 ARG A N 1
ATOM 1512 C CA . ARG A 1 219 ? -6.954 38.762 10.219 1.00 25.34 327 ARG A CA 1
ATOM 1513 C C . ARG A 1 219 ? -6.452 37.321 10.153 1.00 24.80 327 ARG A C 1
ATOM 1514 O O . ARG A 1 219 ? -6.856 36.566 9.278 1.00 23.80 327 ARG A O 1
ATOM 1522 N N . GLN A 1 220 ? -5.601 36.924 11.089 1.00 24.30 328 GLN A N 1
ATOM 1523 C CA . GLN A 1 220 ? -5.121 35.549 11.122 1.00 24.68 328 GLN A CA 1
ATOM 1524 C C . GLN A 1 220 ? -6.087 34.667 11.888 1.00 24.01 328 GLN A C 1
ATOM 1525 O O . GLN A 1 220 ? -6.509 35.003 13.002 1.00 27.99 328 GLN A O 1
ATOM 1531 N N . ALA A 1 221 ? -6.434 33.533 11.293 1.00 22.00 329 ALA A N 1
ATOM 1532 C CA . ALA A 1 221 ? -7.344 32.581 11.923 1.00 22.47 329 ALA A CA 1
ATOM 1533 C C . ALA A 1 221 ? -6.903 31.166 11.576 1.00 23.08 329 ALA A C 1
ATOM 1534 O O . ALA A 1 221 ? -5.924 30.982 10.858 1.00 22.91 329 ALA A O 1
ATOM 1536 N N . HIS A 1 222 ? -7.607 30.170 12.102 1.00 23.26 330 HIS A N 1
ATOM 1537 C CA . HIS A 1 222 ? -7.275 28.779 11.816 1.00 24.90 330 HIS A CA 1
ATOM 1538 C C . HIS A 1 222 ? -8.464 27.869 12.070 1.00 25.79 330 HIS A C 1
ATOM 1539 O O . HIS A 1 222 ? -9.359 28.213 12.834 1.00 25.06 330 HIS A O 1
ATOM 1546 N N . CYS A 1 223 ? -8.449 26.701 11.432 1.00 23.37 331 CYS A N 1
ATOM 1547 C CA . CYS A 1 223 ? -9.461 25.671 11.634 1.00 24.77 331 CYS A CA 1
ATOM 1548 C C . CYS A 1 223 ? -8.805 24.382 12.084 1.00 26.26 331 CYS A C 1
ATOM 1549 O O . CYS A 1 223 ? -7.752 24.016 11.564 1.00 32.70 331 CYS A O 1
ATOM 1552 N N . ASN A 1 224 ? -9.434 23.687 13.028 1.00 23.82 332 ASN A N 1
ATOM 1553 C CA . ASN A 1 224 ? -8.959 22.386 13.479 1.00 22.28 332 ASN A CA 1
ATOM 1554 C C . ASN A 1 224 ? -9.999 21.302 13.209 1.00 23.63 332 ASN A C 1
ATOM 1555 O O . ASN A 1 224 ? -11.196 21.526 13.371 1.00 24.28 332 ASN A O 1
ATOM 1560 N N . LEU A 1 225 ? -9.530 20.124 12.811 1.00 24.87 333 LEU A N 1
ATOM 1561 C CA . LEU A 1 225 ? -10.401 18.964 12.662 1.00 24.69 333 LEU A CA 1
ATOM 1562 C C . LEU A 1 225 ? -9.584 17.707 12.894 1.00 24.59 333 LEU A C 1
ATOM 1563 O O . LEU A 1 225 ? -8.358 17.730 12.797 1.00 27.42 333 LEU A O 1
ATOM 1568 N N . SER A 1 226 ? -10.272 16.612 13.202 1.00 25.63 334 SER A N 1
ATOM 1569 C CA . SER A 1 226 ? -9.618 15.342 13.481 1.00 27.44 334 SER A CA 1
ATOM 1570 C C . SER A 1 226 ? -8.931 14.777 12.242 1.00 26.49 334 SER A C 1
ATOM 1571 O O . SER A 1 226 ? -9.563 14.581 11.202 1.00 26.20 334 SER A O 1
ATOM 1574 N N . LYS A 1 227 ? -7.637 14.514 12.368 1.00 28.00 335 LYS A N 1
ATOM 1575 C CA . LYS A 1 227 ? -6.861 13.946 11.270 1.00 28.26 335 LYS A CA 1
ATOM 1576 C C . LYS A 1 227 ? -7.369 12.560 10.878 1.00 29.26 335 LYS A C 1
ATOM 1577 O O . LYS A 1 227 ? -7.584 12.290 9.699 1.00 30.75 335 LYS A O 1
ATOM 1583 N N . THR A 1 228 ? -7.566 11.681 11.855 1.00 29.24 336 THR A N 1
ATOM 1584 C CA . THR A 1 228 ? -8.015 10.324 11.551 1.00 31.69 336 THR A CA 1
ATOM 1585 C C . THR A 1 228 ? -9.425 10.312 10.948 1.00 30.06 336 THR A C 1
ATOM 1586 O O . THR A 1 228 ? -9.692 9.566 10.006 1.00 30.52 336 THR A O 1
ATOM 1590 N N . GLN A 1 229 ? -10.323 11.132 11.480 1.00 28.45 337 GLN A N 1
ATOM 1591 C CA . GLN A 1 229 ? -11.672 11.212 10.930 1.00 26.54 337 GLN A CA 1
ATOM 1592 C C . GLN A 1 229 ? -11.639 11.673 9.479 1.00 26.46 337 GLN A C 1
ATOM 1593 O O . GLN A 1 229 ? -12.357 11.144 8.637 1.00 26.32 337 GLN A O 1
ATOM 1599 N N . TRP A 1 230 ? -10.810 12.664 9.182 1.00 25.46 338 TRP A N 1
ATOM 1600 C CA . TRP A 1 230 ? -10.752 13.160 7.819 1.00 25.56 338 TRP A CA 1
ATOM 1601 C C . TRP A 1 230 ? -10.126 12.118 6.886 1.00 24.88 338 TRP A C 1
ATOM 1602 O O . TRP A 1 230 ? -10.599 11.922 5.767 1.00 25.27 338 TRP A O 1
ATOM 1613 N N . GLU A 1 231 ? -9.071 11.454 7.337 1.00 25.71 339 GLU A N 1
ATOM 1614 C CA . GLU A 1 231 ? -8.436 10.425 6.522 1.00 26.73 339 GLU A CA 1
ATOM 1615 C C . GLU A 1 231 ? -9.413 9.292 6.228 1.00 28.67 339 GLU A C 1
ATOM 1616 O O . GLU A 1 231 ? -9.512 8.833 5.088 1.00 28.81 339 GLU A O 1
ATOM 1622 N N . ASN A 1 232 ? -10.157 8.860 7.241 1.00 27.38 340 ASN A N 1
ATOM 1623 C CA . ASN A 1 232 ? -11.154 7.814 7.048 1.00 31.02 340 ASN A CA 1
ATOM 1624 C C . ASN A 1 232 ? -12.231 8.262 6.066 1.00 28.69 340 ASN A C 1
ATOM 1625 O O . ASN A 1 232 ? -12.711 7.476 5.256 1.00 29.13 340 ASN A O 1
ATOM 1633 N N . THR A 1 233 ? -12.605 9.534 6.143 1.00 26.59 341 THR A N 1
ATOM 1634 C CA . THR A 1 233 ? -13.579 10.103 5.224 1.00 23.94 341 THR A CA 1
ATOM 1635 C C . THR A 1 233 ? -13.077 10.036 3.788 1.00 25.17 341 THR A C 1
ATOM 1636 O O . THR A 1 233 ? -13.796 9.582 2.901 1.00 24.89 341 THR A O 1
ATOM 1640 N N . LEU A 1 234 ? -11.848 10.482 3.553 1.00 24.78 342 LEU A N 1
ATOM 1641 C CA . LEU A 1 234 ? -11.280 10.418 2.207 1.00 24.40 342 LEU A CA 1
ATOM 1642 C C . LEU A 1 234 ? -11.215 8.977 1.691 1.00 25.85 342 LEU A C 1
ATOM 1643 O O . LEU A 1 234 ? -11.521 8.725 0.523 1.00 26.31 342 LEU A O 1
ATOM 1648 N N . GLU A 1 235 ? -10.829 8.036 2.552 1.00 26.95 343 GLU A N 1
ATOM 1649 C CA . GLU A 1 235 ? -10.774 6.630 2.163 1.00 25.32 343 GLU A CA 1
ATOM 1650 C C . GLU A 1 235 ? -12.135 6.143 1.672 1.00 25.89 343 GLU A C 1
ATOM 1651 O O . GLU A 1 235 ? -12.225 5.460 0.650 1.00 28.39 343 GLU A O 1
ATOM 1657 N N . GLN A 1 236 ? -13.190 6.488 2.402 1.00 24.90 344 GLN A N 1
ATOM 1658 C CA . GLN A 1 236 ? -14.526 6.012 2.064 1.00 25.58 344 GLN A CA 1
ATOM 1659 C C . GLN A 1 236 ? -15.078 6.709 0.827 1.00 25.00 344 GLN A C 1
ATOM 1660 O O . GLN A 1 236 ? -15.809 6.102 0.052 1.00 26.10 344 GLN A O 1
ATOM 1666 N N . ILE A 1 237 ? -14.738 7.979 0.636 1.00 23.10 345 ILE A N 1
ATOM 1667 C CA . ILE A 1 237 ? -15.115 8.658 -0.602 1.00 21.71 345 ILE A CA 1
ATOM 1668 C C . ILE A 1 237 ? -14.418 7.997 -1.786 1.00 23.06 345 ILE A C 1
ATOM 1669 O O . ILE A 1 237 ? -15.033 7.763 -2.828 1.00 23.18 345 ILE A O 1
ATOM 1674 N N . ALA A 1 238 ? -13.137 7.693 -1.630 1.00 21.36 346 ALA A N 1
ATOM 1675 C CA . ALA A 1 238 ? -12.381 7.064 -2.709 1.00 22.72 346 ALA A CA 1
ATOM 1676 C C . ALA A 1 238 ? -13.013 5.735 -3.120 1.00 25.59 346 ALA A C 1
ATOM 1677 O O . ALA A 1 238 ? -13.023 5.394 -4.297 1.00 26.97 346 ALA A O 1
ATOM 1679 N N . ILE A 1 239 ? -13.536 4.983 -2.156 1.00 27.84 347 ILE A N 1
ATOM 1680 C CA . ILE A 1 239 ? -14.177 3.705 -2.466 1.00 26.68 347 ILE A CA 1
ATOM 1681 C C . ILE A 1 239 ? -15.403 3.940 -3.354 1.00 26.37 347 ILE A C 1
ATOM 1682 O O . ILE A 1 239 ? -15.619 3.224 -4.331 1.00 29.63 347 ILE A O 1
ATOM 1687 N N . LYS A 1 240 ? -16.191 4.953 -3.021 1.00 23.59 348 LYS A N 1
ATOM 1688 C CA A LYS A 1 240 ? -17.380 5.290 -3.798 0.50 23.59 348 LYS A CA 1
ATOM 1689 C CA B LYS A 1 240 ? -17.377 5.281 -3.806 0.50 23.64 348 LYS A CA 1
ATOM 1690 C C . LYS A 1 240 ? -17.011 5.808 -5.186 1.00 25.28 348 LYS A C 1
ATOM 1691 O O . LYS A 1 240 ? -17.713 5.549 -6.158 1.00 25.57 348 LYS A O 1
ATOM 1702 N N . LEU A 1 241 ? -15.913 6.546 -5.273 1.00 23.73 349 LEU A N 1
ATOM 1703 C CA . LEU A 1 241 ? -15.446 7.023 -6.568 1.00 24.79 349 LEU A CA 1
ATOM 1704 C C . LEU A 1 241 ? -14.977 5.861 -7.452 1.00 25.82 349 LEU A C 1
ATOM 1705 O O . LEU A 1 241 ? -15.252 5.843 -8.653 1.00 29.53 349 LEU A O 1
ATOM 1710 N N . LYS A 1 242 ? -14.265 4.897 -6.868 1.00 24.92 350 LYS A N 1
ATOM 1711 C CA . LYS A 1 242 ? -13.821 3.711 -7.606 1.00 26.45 350 LYS A CA 1
ATOM 1712 C C . LYS A 1 242 ? -15.012 2.893 -8.095 1.00 28.76 350 LYS A C 1
ATOM 1713 O O . LYS A 1 242 ? -14.996 2.339 -9.191 1.00 31.38 350 LYS A O 1
ATOM 1719 N N . GLU A 1 243 ? -16.044 2.816 -7.268 1.00 32.18 351 GLU A N 1
ATOM 1720 C CA . GLU A 1 243 ? -17.263 2.113 -7.633 1.00 33.92 351 GLU A CA 1
ATOM 1721 C C . GLU A 1 243 ? -17.867 2.734 -8.890 1.00 31.59 351 GLU A C 1
ATOM 1722 O O . GLU A 1 243 ? -18.385 2.026 -9.751 1.00 36.24 351 GLU A O 1
ATOM 1728 N N . GLN A 1 244 ? -17.765 4.054 -9.008 1.00 29.89 352 GLN A N 1
ATOM 1729 C CA . GLN A 1 244 ? -18.296 4.768 -10.165 1.00 28.82 352 GLN A CA 1
ATOM 1730 C C . GLN A 1 244 ? -17.374 4.737 -11.386 1.00 31.52 352 GLN A C 1
ATOM 1731 O O . GLN A 1 244 ? -17.848 4.589 -12.511 1.00 35.97 352 GLN A O 1
ATOM 1737 N N . PHE A 1 245 ? -16.068 4.884 -11.174 1.00 28.49 353 PHE A N 1
ATOM 1738 C CA . PHE A 1 245 ? -15.133 5.072 -12.288 1.00 30.42 353 PHE A CA 1
ATOM 1739 C C . PHE A 1 245 ? -14.309 3.844 -12.657 1.00 34.92 353 PHE A C 1
ATOM 1740 O O . PHE A 1 245 ? -13.641 3.834 -13.697 1.00 37.81 353 PHE A O 1
ATOM 1748 N N . GLY A 1 246 ? -14.356 2.816 -11.816 1.00 33.56 354 GLY A N 1
ATOM 1749 C CA . GLY A 1 246 ? -13.624 1.585 -12.070 1.00 33.64 354 GLY A CA 1
ATOM 1750 C C . GLY A 1 246 ? -12.753 1.197 -10.892 1.00 40.48 354 GLY A C 1
ATOM 1751 O O . GLY A 1 246 ? -11.975 2.006 -10.391 1.00 39.82 354 GLY A O 1
ATOM 1752 N N . ASN A 1 247 ? -12.883 -0.045 -10.440 1.00 48.91 355 ASN A N 1
ATOM 1753 C CA . ASN A 1 247 ? -12.120 -0.499 -9.283 1.00 58.22 355 ASN A CA 1
ATOM 1754 C C . ASN A 1 247 ? -10.643 -0.675 -9.616 1.00 53.87 355 ASN A C 1
ATOM 1755 O O . ASN A 1 247 ? -9.811 -0.810 -8.720 1.00 60.44 355 ASN A O 1
ATOM 1760 N N . ASN A 1 248 ? -10.321 -0.675 -10.907 1.00 48.29 356 ASN A N 1
ATOM 1761 C CA . ASN A 1 248 ? -8.931 -0.711 -11.343 1.00 52.90 356 ASN A CA 1
ATOM 1762 C C . ASN A 1 248 ? -8.285 0.667 -11.235 1.00 49.04 356 ASN A C 1
ATOM 1763 O O . ASN A 1 248 ? -7.064 0.796 -11.318 1.00 54.38 356 ASN A O 1
ATOM 1768 N N . LYS A 1 249 ? -9.108 1.695 -11.044 1.00 42.69 357 LYS A N 1
ATOM 1769 C CA . LYS A 1 249 ? -8.613 3.063 -10.992 1.00 42.90 357 LYS A CA 1
ATOM 1770 C C . LYS A 1 249 ? -7.911 3.369 -9.680 1.00 44.93 357 LYS A C 1
ATOM 1771 O O . LYS A 1 249 ? -8.295 2.866 -8.623 1.00 50.25 357 LYS A O 1
ATOM 1777 N N . THR A 1 250 ? -6.872 4.192 -9.768 1.00 38.92 358 THR A N 1
ATOM 1778 C CA A THR A 1 250 ? -6.222 4.735 -8.586 0.50 39.60 358 THR A CA 1
ATOM 1779 C CA B THR A 1 250 ? -6.214 4.741 -8.591 0.50 39.59 358 THR A CA 1
ATOM 1780 C C . THR A 1 250 ? -6.803 6.118 -8.324 1.00 36.55 358 THR A C 1
ATOM 1781 O O . THR A 1 250 ? -6.832 6.966 -9.217 1.00 35.45 358 THR A O 1
ATOM 1788 N N . ILE A 1 251 ? -7.267 6.339 -7.100 1.00 32.92 359 ILE A N 1
ATOM 1789 C CA . ILE A 1 251 ? -7.888 7.607 -6.736 1.00 32.33 359 ILE A CA 1
ATOM 1790 C C . ILE A 1 251 ? -6.897 8.541 -6.044 1.00 32.38 359 ILE A C 1
ATOM 1791 O O . ILE A 1 251 ? -6.210 8.150 -5.099 1.00 35.54 359 ILE A O 1
ATOM 1796 N N . ILE A 1 252 ? -6.839 9.778 -6.527 1.00 31.17 360 ILE A N 1
ATOM 1797 C CA . ILE A 1 252 ? -5.979 10.806 -5.952 1.00 33.36 360 ILE A CA 1
ATOM 1798 C C . ILE A 1 252 ? -6.794 12.061 -5.657 1.00 28.79 360 ILE A C 1
ATOM 1799 O O . ILE A 1 252 ? -7.617 12.475 -6.474 1.00 27.42 360 ILE A O 1
ATOM 1804 N N . PHE A 1 253 ? -6.572 12.661 -4.490 1.00 28.86 361 PHE A N 1
ATOM 1805 C CA . PHE A 1 253 ? -7.050 14.014 -4.244 1.00 25.64 361 PHE A CA 1
ATOM 1806 C C . PHE A 1 253 ? -5.866 14.960 -4.329 1.00 24.67 361 PHE A C 1
ATOM 1807 O O . PHE A 1 253 ? -4.793 14.670 -3.792 1.00 27.97 361 PHE A O 1
ATOM 1815 N N . ASN A 1 254 ? -6.067 16.074 -5.023 1.00 24.03 362 ASN A N 1
ATOM 1816 C CA . ASN A 1 254 ? -5.076 17.139 -5.112 1.00 24.32 362 ASN A CA 1
ATOM 1817 C C . ASN A 1 254 ? -5.757 18.473 -4.829 1.00 24.44 362 ASN A C 1
ATOM 1818 O O . ASN A 1 254 ? -6.975 18.590 -4.955 1.00 24.09 362 ASN A O 1
ATOM 1823 N N . PRO A 1 255 ? -4.977 19.493 -4.448 1.00 24.56 363 PRO A N 1
ATOM 1824 C CA . PRO A 1 255 ? -5.593 20.796 -4.190 1.00 25.07 363 PRO A CA 1
ATOM 1825 C C . PRO A 1 255 ? -6.170 21.440 -5.446 1.00 25.05 363 PRO A C 1
ATOM 1826 O O . PRO A 1 255 ? -5.951 20.955 -6.559 1.00 26.23 363 PRO A O 1
ATOM 1830 N N . SER A 1 256 ? -6.904 22.531 -5.260 1.00 25.14 364 SER A N 1
ATOM 1831 C CA . SER A 1 256 ? -7.418 23.315 -6.372 1.00 22.35 364 SER A CA 1
ATOM 1832 C C . SER A 1 256 ? -6.303 23.690 -7.342 1.00 28.62 364 SER A C 1
ATOM 1833 O O . SER A 1 256 ? -5.170 23.953 -6.926 1.00 28.61 364 SER A O 1
ATOM 1836 N N . SER A 1 257 ? -6.636 23.722 -8.631 1.00 29.36 365 SER A N 1
ATOM 1837 C CA . SER A 1 257 ? -5.673 24.085 -9.667 1.00 30.81 365 SER A CA 1
ATOM 1838 C C . SER A 1 257 ? -5.497 25.597 -9.785 1.00 33.97 365 SER A C 1
ATOM 1839 O O . SER A 1 257 ? -4.566 26.065 -10.441 1.00 36.61 365 SER A O 1
ATOM 1842 N N . GLY A 1 258 ? -6.389 26.356 -9.155 1.00 29.12 366 GLY A N 1
ATO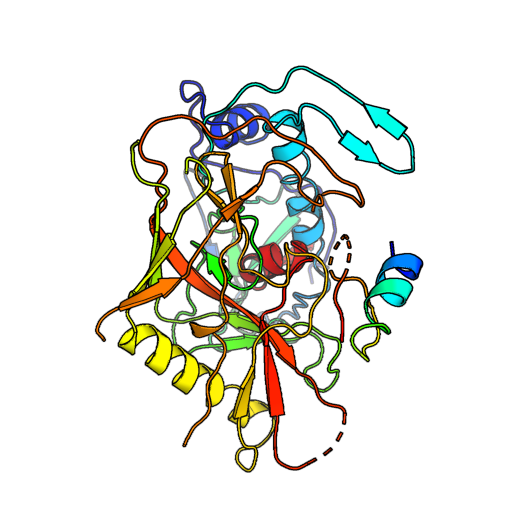M 1843 C CA . GLY A 1 258 ? -6.283 27.804 -9.147 1.00 28.67 366 GLY A CA 1
ATOM 1844 C C . GLY A 1 258 ? -7.574 28.506 -9.511 1.00 24.32 366 GLY A C 1
ATOM 1845 O O . GLY A 1 258 ? -8.580 27.874 -9.840 1.00 26.80 366 GLY A O 1
ATOM 1846 N N . GLY A 1 259 ? -7.533 29.831 -9.436 1.00 23.15 367 GLY A N 1
ATOM 1847 C CA . GLY A 1 259 ? -8.682 30.664 -9.709 1.00 23.23 367 GLY A CA 1
ATOM 1848 C C . GLY A 1 259 ? -8.842 31.705 -8.623 1.00 22.37 367 GLY A C 1
ATOM 1849 O O . GLY A 1 259 ? -7.879 32.084 -7.944 1.00 22.77 367 GLY A O 1
ATOM 1850 N N . ASP A 1 260 ? -10.069 32.173 -8.452 1.00 21.04 368 ASP A N 1
ATOM 1851 C CA . ASP A 1 260 ? -10.346 33.141 -7.410 1.00 19.39 368 ASP A CA 1
ATOM 1852 C C . ASP A 1 260 ? -10.071 32.524 -6.043 1.00 19.21 368 ASP A C 1
ATOM 1853 O O . ASP A 1 260 ? -10.252 31.323 -5.844 1.00 19.92 368 ASP A O 1
ATOM 1858 N N . PRO A 1 261 ? -9.632 33.350 -5.091 1.00 18.33 369 PRO A N 1
ATOM 1859 C CA . PRO A 1 261 ? -9.320 32.801 -3.767 1.00 20.52 369 PRO A CA 1
ATOM 1860 C C . PRO A 1 261 ? -10.509 32.113 -3.109 1.00 18.07 369 PRO A C 1
ATOM 1861 O O . PRO A 1 261 ? -10.316 31.211 -2.299 1.00 19.63 369 PRO A O 1
ATOM 1865 N N . GLU A 1 262 ? -11.720 32.535 -3.457 1.00 17.08 370 GLU A N 1
ATOM 1866 C CA . GLU A 1 262 ? -12.923 31.956 -2.883 1.00 17.16 370 GLU A CA 1
ATOM 1867 C C . GLU A 1 262 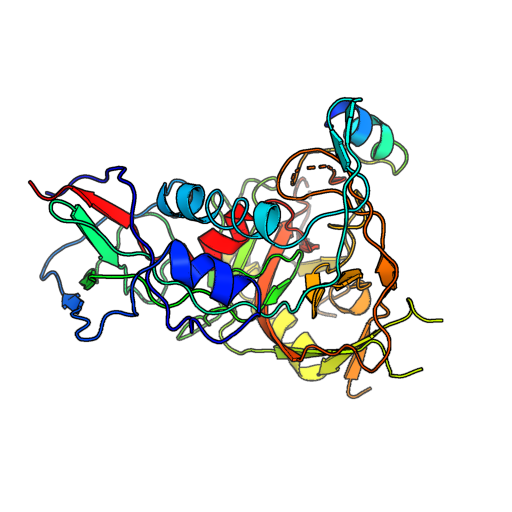? -13.076 30.465 -3.174 1.00 18.04 370 GLU A C 1
ATOM 1868 O O . GLU A 1 262 ? -13.663 29.745 -2.367 1.00 20.07 370 GLU A O 1
ATOM 1874 N N . ILE A 1 263 ? -12.572 29.993 -4.311 1.00 18.74 371 ILE A N 1
ATOM 1875 C CA A ILE A 1 263 ? -12.699 28.586 -4.677 0.50 18.70 371 ILE A CA 1
ATOM 1876 C CA B ILE A 1 263 ? -12.694 28.567 -4.624 0.50 19.98 371 ILE A CA 1
ATOM 1877 C C . ILE A 1 263 ? -11.376 27.811 -4.522 1.00 17.82 371 ILE A C 1
ATOM 1878 O O . ILE A 1 263 ? -11.369 26.591 -4.487 1.00 20.09 371 ILE A O 1
ATOM 1887 N N . VAL A 1 264 ? -10.257 28.524 -4.440 1.00 17.06 372 VAL A N 1
ATOM 1888 C CA . VAL A 1 264 ? -8.977 27.884 -4.158 1.00 18.46 372 VAL A CA 1
ATOM 1889 C C . VAL A 1 264 ? -8.909 27.463 -2.681 1.00 19.56 372 VAL A C 1
ATOM 1890 O O . VAL A 1 264 ? -8.319 26.432 -2.341 1.00 19.00 372 VAL A O 1
ATOM 1894 N N . THR A 1 265 ? -9.522 28.274 -1.819 1.00 19.04 373 THR A N 1
ATOM 1895 C CA . THR A 1 265 ? -9.628 27.979 -0.394 1.00 17.62 373 THR A CA 1
ATOM 1896 C C . THR A 1 265 ? -11.019 27.475 -0.047 1.00 17.17 373 THR A C 1
ATOM 1897 O O . THR A 1 265 ? -11.960 27.618 -0.834 1.00 17.72 373 THR A O 1
ATOM 1901 N N . HIS A 1 266 ? -11.139 26.882 1.137 1.00 18.30 374 HIS A N 1
ATOM 1902 C CA . HIS A 1 266 ? -12.432 26.665 1.763 1.00 16.68 374 HIS A CA 1
ATOM 1903 C C . HIS A 1 266 ? -12.839 28.010 2.330 1.00 17.16 374 HIS A C 1
ATOM 1904 O O . HIS A 1 266 ? -12.247 28.477 3.315 1.00 17.39 374 HIS A O 1
ATOM 1911 N N . SER A 1 267 ? -13.820 28.636 1.689 1.00 16.18 375 SER A N 1
ATOM 1912 C CA A SER A 1 267 ? -14.302 29.939 2.133 0.70 15.80 375 SER A CA 1
ATOM 1913 C CA B SER A 1 267 ? -14.310 29.945 2.100 0.20 17.07 375 SER A CA 1
ATOM 1914 C CA C SER A 1 267 ? -14.317 29.949 2.080 0.10 17.15 375 SER A CA 1
ATOM 1915 C C . SER A 1 267 ? -15.721 29.838 2.667 1.00 15.74 375 SER A C 1
ATOM 1916 O O . SER A 1 267 ? -16.526 29.020 2.207 1.00 15.07 375 SER A O 1
ATOM 1923 N N . PHE A 1 268 ? -16.009 30.659 3.672 1.00 15.28 376 PHE A N 1
ATOM 1924 C CA . PHE A 1 268 ? -17.288 30.630 4.356 1.00 15.04 376 PHE A CA 1
ATOM 1925 C C . PHE A 1 268 ? -17.416 31.888 5.176 1.00 15.85 376 PHE A C 1
ATOM 1926 O O . PHE A 1 268 ? -16.444 32.610 5.376 1.00 16.93 376 PHE A O 1
ATOM 1934 N N . ASN A 1 269 ? -18.622 32.144 5.662 1.00 17.80 377 ASN A N 1
ATOM 1935 C CA . ASN A 1 269 ? -18.842 33.267 6.549 1.00 16.75 377 ASN A CA 1
ATOM 1936 C C . ASN A 1 269 ? -19.086 32.783 7.968 1.00 18.61 377 ASN A C 1
ATOM 1937 O O . ASN A 1 269 ? -19.979 31.964 8.206 1.00 21.80 377 ASN A O 1
ATOM 1942 N N . CYS A 1 270 ? -18.282 33.287 8.900 1.00 16.86 378 CYS A N 1
ATOM 1943 C CA . CYS A 1 270 ? -18.430 32.977 10.311 1.00 21.19 378 CYS A CA 1
ATOM 1944 C C . CYS A 1 270 ? -18.646 34.272 11.069 1.00 22.14 378 CYS A C 1
ATOM 1945 O O . CYS A 1 270 ? -17.773 35.131 11.095 1.00 20.73 378 CYS A O 1
ATOM 1948 N N . GLY A 1 271 ? -19.825 34.421 11.665 1.00 26.38 379 GLY A N 1
ATOM 1949 C CA . GLY A 1 271 ? -20.116 35.571 12.503 1.00 26.95 379 GLY A CA 1
ATOM 1950 C C . GLY A 1 271 ? -20.125 36.885 11.741 1.00 24.68 379 GLY A C 1
ATOM 1951 O O . GLY A 1 271 ? -19.955 37.944 12.333 1.00 30.07 379 GLY A O 1
ATOM 1952 N N . GLY A 1 272 ? -20.313 36.816 10.431 1.00 24.10 380 GLY A N 1
ATOM 1953 C CA . GLY A 1 272 ? -20.334 38.002 9.592 1.00 23.01 380 GLY A CA 1
ATOM 1954 C C . GLY A 1 272 ? -19.004 38.303 8.918 1.00 22.87 380 GLY A C 1
ATOM 1955 O O . GLY A 1 272 ? -18.934 39.171 8.046 1.00 27.19 380 GLY A O 1
ATOM 1956 N N . GLU A 1 273 ? -17.954 37.586 9.319 1.00 19.12 381 GLU A N 1
ATOM 1957 C CA . GLU A 1 273 ? -16.626 37.752 8.744 1.00 19.53 381 GLU A CA 1
ATOM 1958 C C . GLU A 1 273 ? -16.366 36.690 7.681 1.00 18.88 381 GLU A C 1
ATOM 1959 O O . GLU A 1 273 ? -16.791 35.548 7.820 1.00 17.50 381 GLU A O 1
ATOM 1965 N N . PHE A 1 274 ? -15.651 37.070 6.628 1.00 16.73 382 PHE A N 1
ATOM 1966 C CA . PHE A 1 274 ? -15.351 36.167 5.529 1.00 16.36 382 PHE A CA 1
ATOM 1967 C C . PHE A 1 274 ? -14.012 35.457 5.717 1.00 16.53 382 PHE A C 1
ATOM 1968 O O . PHE A 1 274 ? -12.960 36.077 5.635 1.00 17.07 382 PHE A O 1
ATOM 1976 N N . PHE A 1 275 ? -14.077 34.149 5.949 1.00 17.34 383 PHE A N 1
ATOM 1977 C CA . PHE A 1 275 ? -12.904 33.319 6.215 1.00 17.56 383 PHE A CA 1
ATOM 1978 C C . PHE A 1 275 ? -12.458 32.632 4.934 1.00 15.93 383 PHE A C 1
ATOM 1979 O O . PHE A 1 275 ? -13.295 32.122 4.202 1.00 18.28 383 PHE A O 1
ATOM 1987 N N . TYR A 1 276 ? -11.149 32.609 4.700 1.00 16.40 384 TYR A N 1
ATOM 1988 C CA . TYR A 1 276 ? -10.526 31.942 3.557 1.00 18.65 384 TYR A CA 1
ATOM 1989 C C . TYR A 1 276 ? -9.482 30.990 4.131 1.00 18.81 384 TYR A C 1
ATOM 1990 O O . TYR A 1 276 ? -8.423 31.431 4.576 1.00 19.68 384 TYR A O 1
ATOM 1999 N N . CYS A 1 277 ? -9.784 29.695 4.108 1.00 18.73 385 CYS A N 1
ATOM 2000 C CA A CYS A 1 277 ? -8.949 28.696 4.783 0.70 18.86 385 CYS A CA 1
ATOM 2001 C CA B CYS A 1 277 ? -8.993 28.676 4.786 0.30 18.70 385 CYS A CA 1
ATOM 2002 C C . CYS A 1 277 ? -8.226 27.785 3.803 1.00 19.72 385 CYS A C 1
ATOM 2003 O O . CYS A 1 277 ? -8.833 27.149 2.947 1.00 19.30 385 CYS A O 1
ATOM 2008 N N . ASN A 1 278 ? -6.907 27.734 3.941 1.00 19.74 386 ASN A N 1
ATOM 2009 C CA . ASN A 1 278 ? -6.062 26.922 3.071 1.00 18.62 386 ASN A CA 1
ATOM 2010 C C . ASN A 1 278 ? -6.347 25.438 3.280 1.00 21.00 386 ASN A C 1
ATOM 2011 O O . ASN A 1 278 ? -6.106 24.898 4.357 1.00 22.03 386 ASN A O 1
ATOM 2016 N N . SER A 1 279 ? -6.856 24.774 2.246 1.00 19.77 387 SER A N 1
ATOM 2017 C CA . SER A 1 279 ? -7.319 23.398 2.384 1.00 20.01 387 SER A CA 1
ATOM 2018 C C . SER A 1 279 ? -6.375 22.374 1.766 1.00 20.66 387 SER A C 1
ATOM 2019 O O . SER A 1 279 ? -6.763 21.227 1.559 1.00 22.85 387 SER A O 1
ATOM 2022 N N . THR A 1 280 ? -5.146 22.780 1.468 1.00 22.07 388 THR A N 1
ATOM 2023 C CA . THR A 1 280 ? -4.159 21.875 0.898 1.00 23.41 388 THR A CA 1
ATOM 2024 C C . THR A 1 280 ? -4.068 20.561 1.667 1.00 24.68 388 THR A C 1
ATOM 2025 O O . THR A 1 280 ? -4.028 19.486 1.068 1.00 26.83 388 THR A O 1
ATOM 2029 N N . GLN A 1 281 ? -4.062 20.646 2.994 1.00 23.38 389 GLN A N 1
ATOM 2030 C CA . GLN A 1 281 ? -3.883 19.463 3.827 1.00 25.80 389 GLN A CA 1
ATOM 2031 C C . GLN A 1 281 ? -5.083 18.519 3.757 1.00 27.32 389 GLN A C 1
ATOM 2032 O O . GLN A 1 281 ? -4.953 17.322 4.024 1.00 32.95 389 GLN A O 1
ATOM 2038 N N . LEU A 1 282 ? -6.249 19.062 3.427 1.00 23.72 390 LEU A N 1
ATOM 2039 C CA . LEU A 1 282 ? -7.455 18.261 3.309 1.00 25.52 390 LEU A CA 1
ATOM 2040 C C . LEU A 1 282 ? -7.493 17.505 1.994 1.00 25.81 390 LEU A C 1
ATOM 2041 O O . LEU A 1 282 ? -8.124 16.454 1.903 1.00 28.68 390 LEU A O 1
ATOM 2046 N N . PHE A 1 283 ? -6.843 18.057 0.974 1.00 24.14 391 PHE A N 1
ATOM 2047 C CA . PHE A 1 283 ? -7.003 17.546 -0.386 1.00 25.20 391 PHE A CA 1
ATOM 2048 C C . PHE A 1 283 ? -5.697 17.140 -1.043 1.00 27.29 391 PHE A C 1
ATOM 2049 O O . PHE A 1 283 ? -5.519 17.301 -2.247 1.00 28.11 391 PHE A O 1
ATOM 2057 N N . THR A 1 284 ? -4.793 16.598 -0.242 1.00 26.21 392 THR A N 1
ATOM 2058 C CA . THR A 1 284 ? -3.584 15.977 -0.755 1.00 31.17 392 THR A CA 1
ATOM 2059 C C . THR A 1 284 ? -3.540 14.568 -0.184 1.00 36.44 392 THR A C 1
ATOM 2060 O O . THR A 1 284 ? -3.211 14.375 0.983 1.00 37.69 392 THR A O 1
ATOM 2064 N N . TRP A 1 285 ? -3.886 13.585 -1.010 1.00 33.32 393 TRP A N 1
ATOM 2065 C CA . TRP A 1 285 ? -4.117 12.228 -0.525 1.00 34.02 393 TRP A CA 1
ATOM 2066 C C . TRP A 1 285 ? -3.992 11.195 -1.636 1.00 37.88 393 TRP A C 1
ATOM 2067 O O . TRP A 1 285 ? -4.402 11.435 -2.772 1.00 34.24 393 TRP A O 1
ATOM 2078 N N . ASN A 1 286 ? -3.413 10.050 -1.290 1.00 40.69 394 ASN A N 1
ATOM 2079 C CA . ASN A 1 286 ? -3.427 8.868 -2.146 1.00 44.95 394 ASN A CA 1
ATOM 2080 C C . ASN A 1 286 ? -3.578 7.619 -1.280 1.00 45.03 394 ASN A C 1
ATOM 2081 O O . ASN A 1 286 ? -3.585 7.710 -0.053 1.00 47.67 394 ASN A O 1
ATOM 2086 N N . ASP A 1 287 ? -3.707 6.458 -1.914 1.00 50.35 395 ASP A N 1
ATOM 2087 C CA . ASP A 1 287 ? -3.894 5.208 -1.180 1.00 52.79 395 ASP A CA 1
ATOM 2088 C C . ASP A 1 287 ? -2.594 4.731 -0.528 1.00 58.98 395 ASP A C 1
ATOM 2089 O O . ASP A 1 287 ? -2.595 4.270 0.613 1.00 60.22 395 ASP A O 1
ATOM 2094 N N . THR A 1 288 ? -1.490 4.845 -1.261 1.00 65.39 396 THR A N 1
ATOM 2095 C CA . THR A 1 288 ? -0.194 4.377 -0.778 1.00 66.10 396 THR A CA 1
ATOM 2096 C C . THR A 1 288 ? 0.455 5.389 0.161 1.00 65.02 396 THR A C 1
ATOM 2097 O O . THR A 1 288 ? 0.004 5.579 1.290 1.00 69.11 396 THR A O 1
ATOM 2098 N N . GLY A 1 295 ? 0.054 13.179 14.323 1.00 62.25 411 GLY A N 1
ATOM 2099 C CA . GLY A 1 295 ? -0.661 14.359 14.773 1.00 55.57 411 GLY A CA 1
ATOM 2100 C C . GLY A 1 295 ? -2.154 14.109 14.876 1.00 51.21 411 GLY A C 1
ATOM 2101 O O . GLY A 1 295 ? -2.766 13.539 13.973 1.00 58.53 411 GLY A O 1
ATOM 2102 N N . ARG A 1 296 ? -2.740 14.547 15.983 1.00 44.54 412 ARG A N 1
ATOM 2103 C CA . ARG A 1 296 ? -4.139 14.271 16.276 1.00 43.48 412 ARG A CA 1
ATOM 2104 C C . ARG A 1 296 ? -5.061 15.135 15.411 1.00 39.51 412 ARG A C 1
ATOM 2105 O O . ARG A 1 296 ? -6.062 14.650 14.877 1.00 37.17 412 ARG A O 1
ATOM 2113 N N . ASN A 1 297 ? -4.709 16.411 15.270 1.00 35.22 413 ASN A N 1
ATOM 2114 C CA . ASN A 1 297 ? -5.511 17.353 14.495 1.00 32.81 413 ASN A CA 1
ATOM 2115 C C . ASN A 1 297 ? -4.814 17.857 13.242 1.00 30.54 413 ASN A C 1
ATOM 2116 O O . ASN A 1 297 ? -3.588 17.992 13.198 1.00 32.76 413 ASN A O 1
ATOM 2121 N N . ILE A 1 298 ? -5.623 18.120 12.223 1.00 28.87 414 ILE A N 1
ATOM 2122 C CA . ILE A 1 298 ? -5.218 18.931 11.088 1.00 28.48 414 ILE A CA 1
ATOM 2123 C C . ILE A 1 298 ? -5.551 20.374 11.435 1.00 29.10 414 ILE A C 1
ATOM 2124 O O . ILE A 1 298 ? -6.682 20.672 11.805 1.00 28.35 414 ILE A O 1
ATOM 2129 N N . THR A 1 299 ? -4.565 21.259 11.334 1.00 30.16 415 THR A N 1
ATOM 2130 C CA . THR A 1 299 ? -4.789 22.687 11.538 1.00 29.47 415 THR A CA 1
ATOM 2131 C C . THR A 1 299 ? -4.639 23.423 10.213 1.00 26.30 415 THR A C 1
ATOM 2132 O O . THR A 1 299 ? -3.556 23.421 9.619 1.00 30.21 415 THR A O 1
ATOM 2136 N N . LEU A 1 300 ? -5.720 24.049 9.759 1.00 23.70 416 LEU A N 1
ATOM 2137 C CA . LEU A 1 300 ? -5.717 24.776 8.491 1.00 22.16 416 LEU A CA 1
ATOM 2138 C C . LEU A 1 300 ? -5.482 26.255 8.761 1.00 24.12 416 LEU A C 1
ATOM 2139 O O . LEU A 1 300 ? -6.171 26.841 9.588 1.00 26.30 416 LEU A O 1
ATOM 2144 N N . PRO A 1 301 ? -4.522 26.878 8.058 1.00 24.88 417 PRO A N 1
ATOM 2145 C CA . PRO A 1 301 ? -4.364 28.322 8.237 1.00 22.94 417 PRO A CA 1
ATOM 2146 C C . PRO A 1 301 ? -5.412 29.097 7.462 1.00 24.49 417 PRO A C 1
ATOM 2147 O O . PRO A 1 301 ? -5.694 28.752 6.315 1.00 23.97 417 PRO A O 1
ATOM 2151 N N . CYS A 1 302 ? -5.976 30.130 8.083 1.00 20.53 418 CYS A N 1
ATOM 2152 C CA A CYS A 1 302 ? -7.018 30.946 7.457 0.50 21.81 418 CYS A CA 1
ATOM 2153 C CA B CYS A 1 302 ? -7.019 30.930 7.473 0.50 21.65 418 CYS A CA 1
ATOM 2154 C C . CYS A 1 302 ? -6.709 32.428 7.558 1.00 21.63 418 CYS A C 1
ATOM 2155 O O . CYS A 1 302 ? -5.923 32.861 8.406 1.00 23.83 418 CYS A O 1
ATOM 2160 N N . ARG A 1 303 ? -7.355 33.198 6.686 1.00 20.10 419 ARG A N 1
ATOM 2161 C CA . ARG A 1 303 ? -7.304 34.653 6.711 1.00 20.34 419 ARG A CA 1
ATOM 2162 C C . ARG A 1 303 ? -8.717 35.196 6.617 1.00 19.56 419 ARG A C 1
ATOM 2163 O O . ARG A 1 303 ? -9.530 34.662 5.860 1.00 19.55 419 ARG A O 1
ATOM 2171 N N . ILE A 1 304 ? -9.013 36.248 7.376 1.00 18.37 420 ILE A N 1
ATOM 2172 C CA . ILE A 1 304 ? -10.246 37.001 7.203 1.00 19.97 420 ILE A CA 1
ATOM 2173 C C . ILE A 1 304 ? -9.975 38.119 6.196 1.00 20.69 420 ILE A C 1
ATOM 2174 O O . ILE A 1 304 ? -9.082 38.940 6.411 1.00 22.50 420 ILE A O 1
ATOM 2179 N N . LYS A 1 305 ? -10.752 38.162 5.116 1.00 19.19 421 LYS A N 1
ATOM 2180 C CA . LYS A 1 305 ? -10.545 39.159 4.065 1.00 19.42 421 LYS A CA 1
ATOM 2181 C C . LYS A 1 305 ? -11.656 40.199 4.061 1.00 18.39 421 LYS A C 1
ATOM 2182 O O . LYS A 1 305 ? -12.799 39.901 4.411 1.00 21.03 421 LYS A O 1
ATOM 2188 N N . GLN A 1 306 ? -11.301 41.423 3.687 1.00 20.48 422 GLN A N 1
ATOM 2189 C CA . GLN A 1 306 ? -12.272 42.504 3.525 1.00 21.33 422 GLN A CA 1
ATOM 2190 C C . GLN A 1 306 ? -12.783 42.616 2.088 1.00 20.09 422 GLN A C 1
ATOM 2191 O O . GLN A 1 306 ? -13.919 43.012 1.886 1.00 20.76 422 GLN A O 1
ATOM 2197 N N . ILE A 1 307 ? -11.941 42.283 1.114 1.00 19.83 423 ILE A N 1
ATOM 2198 C CA . ILE A 1 307 ? -12.299 42.402 -0.309 1.00 19.49 423 ILE A CA 1
ATOM 2199 C C . ILE A 1 307 ? -12.610 41.030 -0.865 1.00 18.59 423 ILE A C 1
ATOM 2200 O O . ILE A 1 307 ? -11.757 40.144 -0.900 1.00 19.89 423 ILE A O 1
ATOM 2205 N N . ILE A 1 308 ? -13.862 40.853 -1.269 1.00 17.24 424 ILE A N 1
ATOM 2206 C CA . ILE A 1 308 ? -14.336 39.553 -1.678 1.00 17.75 424 ILE A CA 1
ATOM 2207 C C . ILE A 1 308 ? -14.935 39.638 -3.073 1.00 18.02 424 ILE A C 1
ATOM 2208 O O . ILE A 1 308 ? -15.479 40.666 -3.481 1.00 19.96 424 ILE A O 1
ATOM 2213 N N . ASN A 1 309 ? -14.795 38.548 -3.813 1.00 15.99 425 ASN A N 1
ATOM 2214 C CA . ASN A 1 309 ? -15.573 38.366 -5.024 1.00 17.48 425 ASN A CA 1
ATOM 2215 C C . ASN A 1 309 ? -16.945 37.894 -4.596 1.00 16.79 425 ASN A C 1
ATOM 2216 O O . ASN A 1 309 ? -17.068 36.982 -3.783 1.00 17.91 425 ASN A O 1
ATOM 2221 N N . MET A 1 310 ? -17.982 38.523 -5.139 1.00 18.12 426 MET A N 1
ATOM 2222 C CA . MET A 1 310 ? -19.341 38.237 -4.705 1.00 17.16 426 MET A CA 1
ATOM 2223 C C . MET A 1 310 ? -19.847 36.938 -5.325 1.00 17.01 426 MET A C 1
ATOM 2224 O O . MET A 1 310 ? -19.506 36.616 -6.467 1.00 19.05 426 MET A O 1
ATOM 2229 N N . TRP A 1 311 ? -20.672 36.213 -4.568 1.00 17.05 427 TRP A N 1
ATOM 2230 C CA . TRP A 1 311 ? -21.318 35.001 -5.050 1.00 17.02 427 TRP A CA 1
ATOM 2231 C C . TRP A 1 311 ? -22.671 35.307 -5.681 1.00 19.63 427 TRP A C 1
ATOM 2232 O O . TRP A 1 311 ? -23.164 34.526 -6.492 1.00 19.87 427 TRP A O 1
ATOM 2243 N N . GLN A 1 312 ? -23.260 36.438 -5.312 1.00 19.80 428 GLN A N 1
ATOM 2244 C CA . GLN A 1 312 ? -24.624 36.773 -5.734 1.00 21.37 428 GLN A CA 1
ATOM 2245 C C . GLN A 1 312 ? -24.673 37.227 -7.183 1.00 24.00 428 GLN A C 1
ATOM 2246 O O . GLN A 1 312 ? -25.648 36.983 -7.895 1.00 25.28 428 GLN A O 1
ATOM 2252 N N . GLU A 1 313 ? -23.611 37.898 -7.609 1.00 22.44 429 GLU A N 1
ATOM 2253 C CA . GLU A 1 313 ? -23.504 38.441 -8.949 1.00 22.27 429 GLU A CA 1
ATOM 2254 C C . GLU A 1 313 ? -22.024 38.629 -9.208 1.00 21.92 429 GLU A C 1
ATOM 2255 O O . GLU A 1 313 ? -21.234 38.611 -8.268 1.00 21.86 429 GLU A O 1
ATOM 2261 N N . VAL A 1 314 ? -21.635 38.811 -10.461 1.00 20.39 430 VAL A N 1
ATOM 2262 C CA . VAL A 1 314 ? -20.232 39.053 -10.772 1.00 19.74 430 VAL A CA 1
ATOM 2263 C C . VAL A 1 314 ? -19.854 40.454 -10.331 1.00 20.38 430 VAL A C 1
ATOM 2264 O O . VAL A 1 314 ? -20.397 41.447 -10.814 1.00 22.17 430 VAL A O 1
ATOM 2268 N N . GLY A 1 315 ? -18.914 40.520 -9.395 1.00 20.60 431 GLY A N 1
ATOM 2269 C CA . GLY A 1 315 ? -18.441 41.787 -8.890 1.00 19.86 431 GLY A CA 1
ATOM 2270 C C . GLY A 1 315 ? -17.639 41.592 -7.626 1.00 18.72 431 GLY A C 1
ATOM 2271 O O . GLY A 1 315 ? -17.415 40.469 -7.185 1.00 20.45 431 GLY A O 1
ATOM 2272 N N . LYS A 1 316 ? -17.187 42.711 -7.074 1.00 17.72 432 LYS A N 1
ATOM 2273 C CA . LYS A 1 316 ? -16.344 42.711 -5.885 1.00 19.15 432 LYS A CA 1
ATOM 2274 C C . LYS A 1 316 ? -16.959 43.602 -4.832 1.00 20.24 432 LYS A C 1
ATOM 2275 O O . LYS A 1 316 ? -17.611 44.586 -5.148 1.00 20.22 432 LYS A O 1
ATOM 2281 N N . ALA A 1 317 ? -16.716 43.272 -3.571 1.00 18.95 433 ALA A N 1
ATOM 2282 C CA . ALA A 1 317 ? -17.242 44.061 -2.468 1.00 19.01 433 ALA A CA 1
ATOM 2283 C C . ALA A 1 317 ? -16.185 44.194 -1.392 1.00 18.07 433 ALA A C 1
ATOM 2284 O O . ALA A 1 317 ? -15.400 43.281 -1.176 1.00 20.77 433 ALA A O 1
ATOM 2286 N N . MET A 1 318 ? -16.174 45.342 -0.737 1.00 18.83 434 MET A N 1
ATOM 2287 C CA A MET A 1 318 ? -15.287 45.558 0.390 0.50 21.27 434 MET A CA 1
ATOM 2288 C CA B MET A 1 318 ? -15.285 45.583 0.393 0.50 21.16 434 MET A CA 1
ATOM 2289 C C . MET A 1 318 ? -16.111 45.766 1.646 1.00 21.17 434 MET A C 1
ATOM 2290 O O . MET A 1 318 ? -17.047 46.579 1.670 1.00 20.88 434 MET A O 1
ATOM 2299 N N . TYR A 1 319 ? -15.754 45.005 2.676 1.00 18.25 435 TYR A N 1
ATOM 2300 C CA . TYR A 1 319 ? -16.351 45.115 3.997 1.00 20.53 435 TYR A CA 1
ATOM 2301 C C . TYR A 1 319 ? -15.345 45.731 4.967 1.00 20.82 435 TYR A C 1
ATOM 2302 O O . TYR A 1 319 ? -14.169 45.918 4.644 1.00 21.59 435 TYR A O 1
ATOM 2311 N N . ALA A 1 320 ? -15.819 46.061 6.164 1.00 22.83 436 ALA A N 1
ATOM 2312 C CA . ALA A 1 320 ? -14.975 46.686 7.168 1.00 24.88 436 ALA A CA 1
ATOM 2313 C C . ALA A 1 320 ? -14.099 45.643 7.860 1.00 24.26 436 ALA A C 1
ATOM 2314 O O . ALA A 1 320 ? -14.354 44.440 7.729 1.00 24.13 436 ALA A O 1
ATOM 2316 N N . PRO A 1 321 ? -13.052 46.101 8.574 1.00 25.39 437 PRO A N 1
ATOM 2317 C CA . PRO A 1 321 ? -12.166 45.165 9.277 1.00 26.99 437 PRO A CA 1
ATOM 2318 C C . PRO A 1 321 ? -12.923 44.335 10.319 1.00 25.23 437 PRO A C 1
ATOM 2319 O O . PRO A 1 321 ? -14.028 44.701 10.724 1.00 25.52 437 PRO A O 1
ATOM 2323 N N . PRO A 1 322 ? -12.331 43.208 10.737 1.00 26.89 438 PRO A N 1
ATOM 2324 C CA . PRO A 1 322 ? -13.028 42.290 11.642 1.00 29.79 438 PRO A CA 1
ATOM 2325 C C . PRO A 1 322 ? -13.3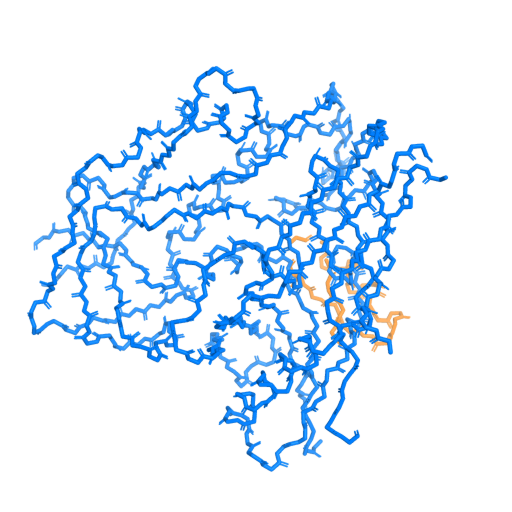56 42.901 12.994 1.00 31.32 438 PRO A C 1
ATOM 2326 O O . PRO A 1 322 ? -12.641 43.786 13.462 1.00 28.54 438 PRO A O 1
ATOM 2330 N N . ILE A 1 323 ? -14.447 42.433 13.593 1.00 30.94 439 ILE A N 1
ATOM 2331 C CA . ILE A 1 323 ? -14.782 42.795 14.962 1.00 27.76 439 ILE A CA 1
ATOM 2332 C C . ILE A 1 323 ? -13.694 42.304 15.899 1.00 28.70 439 ILE A C 1
ATOM 2333 O O . ILE A 1 323 ? -12.873 41.461 15.534 1.00 29.74 439 ILE A O 1
ATOM 2338 N N . ARG A 1 324 ? -13.698 42.843 17.109 1.00 31.82 440 ARG A N 1
ATOM 2339 C CA . ARG A 1 324 ? -12.791 42.404 18.159 1.00 35.27 440 ARG A CA 1
ATOM 2340 C C . ARG A 1 324 ? -13.371 41.185 18.860 1.00 31.07 440 ARG A C 1
ATOM 2341 O O . ARG A 1 324 ? -14.540 40.848 18.684 1.00 35.74 440 ARG A O 1
ATOM 2349 N N . GLY A 1 325 ? -12.542 40.525 19.652 1.00 28.16 441 GLY A N 1
ATOM 2350 C CA . GLY A 1 325 ? -12.988 39.392 20.437 1.00 28.96 441 GLY A CA 1
ATOM 2351 C C . GLY A 1 325 ? -12.740 38.092 19.708 1.00 26.20 441 GLY A C 1
ATOM 2352 O O . GLY A 1 325 ? -12.227 38.086 18.587 1.00 32.59 441 GLY A O 1
ATOM 2353 N N . GLN A 1 326 ? -13.109 36.988 20.345 1.00 28.21 442 GLN A N 1
ATOM 2354 C CA . GLN A 1 326 ? -13.028 35.688 19.699 1.00 27.90 442 GLN A CA 1
ATOM 2355 C C . GLN A 1 326 ? -14.125 35.584 18.661 1.00 26.65 442 GLN A C 1
ATOM 2356 O O . GLN A 1 326 ? -15.291 35.851 18.941 1.00 28.32 442 GLN A O 1
ATOM 2362 N N . ILE A 1 327 ? -13.740 35.202 17.449 1.00 24.07 443 ILE A N 1
ATOM 2363 C CA . ILE A 1 327 ? -14.688 34.894 16.395 1.00 24.16 443 ILE A CA 1
ATOM 2364 C C . ILE A 1 327 ? -14.523 33.416 16.131 1.00 26.92 443 ILE A C 1
ATOM 2365 O O . ILE A 1 327 ? -13.453 32.989 15.707 1.00 31.68 443 ILE A O 1
ATOM 2370 N N . ARG A 1 328 ? -15.572 32.639 16.391 1.00 24.79 444 ARG A N 1
ATOM 2371 C CA . ARG A 1 328 ? -15.476 31.185 16.313 1.00 25.75 444 ARG A CA 1
ATOM 2372 C C . ARG A 1 328 ? -16.732 30.506 15.788 1.00 23.66 444 ARG A C 1
ATOM 2373 O O . ARG A 1 328 ? -17.848 30.857 16.167 1.00 28.37 444 ARG A O 1
ATOM 2381 N N . CYS A 1 329 ? -16.530 29.536 14.904 1.00 25.21 445 CYS A N 1
ATOM 2382 C CA A CYS A 1 329 ? -17.598 28.680 14.401 0.50 26.36 445 CYS A CA 1
ATOM 2383 C CA B CYS A 1 329 ? -17.618 28.657 14.491 0.50 26.60 445 CYS A CA 1
ATOM 2384 C C . CYS A 1 329 ? -17.168 27.217 14.482 1.00 25.76 445 CYS A C 1
ATOM 2385 O O . CYS A 1 329 ? -16.098 26.862 13.966 1.00 28.09 445 CYS A O 1
ATOM 2390 N N . SER A 1 330 ? -18.005 26.392 15.087 1.00 22.51 446 SER A N 1
ATOM 2391 C CA . SER A 1 330 ? -17.828 24.954 15.099 1.00 21.91 446 SER A CA 1
ATOM 2392 C C . SER A 1 330 ? -18.940 24.401 14.212 1.00 23.24 446 SER A C 1
ATOM 2393 O O . SER A 1 330 ? -20.123 24.616 14.486 1.00 23.66 446 SER A O 1
ATOM 2396 N N . SER A 1 331 ? -18.557 23.723 13.133 1.00 18.93 447 SER A N 1
ATOM 2397 C CA . SER A 1 331 ? -19.504 23.273 12.115 1.00 19.32 447 SER A CA 1
ATOM 2398 C C . SER A 1 331 ? -19.348 21.787 11.849 1.00 19.43 447 SER A C 1
ATOM 2399 O O . SER A 1 331 ? -18.282 21.226 12.057 1.00 20.85 447 SER A O 1
ATOM 2402 N N . ASN A 1 332 ? -20.422 21.154 11.392 1.00 17.96 448 ASN A N 1
ATOM 2403 C CA . ASN A 1 332 ? -20.352 19.788 10.879 1.00 18.64 448 ASN A CA 1
ATOM 2404 C C . ASN A 1 332 ? -20.040 19.834 9.394 1.00 15.81 448 ASN A C 1
ATOM 2405 O O . ASN A 1 332 ? -20.793 20.436 8.615 1.00 16.75 448 ASN A O 1
ATOM 2410 N N . ILE A 1 333 ? -18.957 19.192 8.979 1.00 16.82 449 ILE A N 1
ATOM 2411 C CA . ILE A 1 333 ? -18.766 18.930 7.556 1.00 16.27 449 ILE A CA 1
ATOM 2412 C C . ILE A 1 333 ? -19.656 17.747 7.235 1.00 15.94 449 ILE A C 1
ATOM 2413 O O . ILE A 1 333 ? -19.480 16.671 7.807 1.00 18.11 449 ILE A O 1
ATOM 2418 N N . THR A 1 334 ? -20.614 17.959 6.336 1.00 17.93 450 THR A N 1
ATOM 2419 C CA . THR A 1 334 ? -21.602 16.949 5.976 1.00 18.94 450 THR A CA 1
ATOM 2420 C C . THR A 1 334 ? -21.535 16.588 4.487 1.00 16.39 450 THR A C 1
ATOM 2421 O O . THR A 1 334 ? -22.191 15.646 4.035 1.00 17.36 450 THR A O 1
ATOM 2425 N N . GLY A 1 335 ? -20.726 17.314 3.724 1.00 15.73 451 GLY A N 1
ATOM 2426 C CA . GLY A 1 335 ? -20.612 17.051 2.302 1.00 16.91 451 GLY A CA 1
ATOM 2427 C C . GLY A 1 335 ? -19.416 17.743 1.688 1.00 18.21 451 GLY A C 1
ATOM 2428 O O . GLY A 1 335 ? -18.727 18.516 2.354 1.00 16.55 451 GLY A O 1
ATOM 2429 N N . LEU A 1 336 ? -19.158 17.447 0.421 1.00 17.06 452 LEU A N 1
ATOM 2430 C CA . LEU A 1 336 ? -18.061 18.074 -0.317 1.00 17.23 452 LEU A CA 1
ATOM 2431 C C . LEU A 1 336 ? -18.497 18.358 -1.741 1.00 15.13 452 LEU A C 1
ATOM 2432 O O . LEU A 1 336 ? -19.394 17.710 -2.258 1.00 16.47 452 LEU A O 1
ATOM 2437 N N . LEU A 1 337 ? -17.845 19.331 -2.362 1.00 15.37 453 LEU A N 1
ATOM 2438 C CA . LEU A 1 337 ? -18.004 19.596 -3.785 1.00 15.68 453 LEU A CA 1
ATOM 2439 C C . LEU A 1 337 ? -16.660 19.320 -4.447 1.00 17.39 453 LEU A C 1
ATOM 2440 O O . LEU A 1 337 ? -15.642 19.907 -4.063 1.00 18.86 453 LEU A O 1
ATOM 2445 N N . LEU A 1 338 ? -16.652 18.402 -5.416 1.00 16.46 454 LEU A N 1
ATOM 2446 C CA . LEU A 1 338 ? -15.428 17.979 -6.090 1.00 16.88 454 LEU A CA 1
ATOM 2447 C C . LEU A 1 338 ? -15.512 18.144 -7.601 1.00 18.69 454 LEU A C 1
ATOM 2448 O O . LEU A 1 338 ? -16.596 18.103 -8.184 1.00 19.42 454 LEU A O 1
ATOM 2453 N N . THR A 1 339 ? -14.357 18.320 -8.237 1.00 19.62 455 THR A N 1
ATOM 2454 C CA . THR A 1 339 ? -14.249 18.195 -9.684 1.00 20.84 455 THR A CA 1
ATOM 2455 C C . THR A 1 339 ? -13.234 17.109 -9.982 1.00 24.07 455 THR A C 1
ATOM 2456 O O . THR A 1 339 ? -12.364 16.829 -9.165 1.00 24.09 455 THR A O 1
ATOM 2460 N N . ARG A 1 340 ? -13.354 16.494 -11.152 1.00 21.07 456 ARG A N 1
ATOM 2461 C CA . ARG A 1 340 ? -12.435 15.446 -11.577 1.00 22.17 456 ARG A CA 1
ATOM 2462 C C . ARG A 1 340 ? -11.683 15.933 -12.809 1.00 22.73 456 ARG A C 1
ATOM 2463 O O . ARG A 1 340 ? -12.290 16.486 -13.720 1.00 24.65 456 ARG A O 1
ATOM 2471 N N . ASP A 1 341 ? -10.370 15.737 -12.843 1.00 23.33 457 ASP A N 1
ATOM 2472 C CA . ASP A 1 341 ? -9.564 16.218 -13.963 1.00 25.45 457 ASP A CA 1
ATOM 2473 C C . ASP A 1 341 ? -9.967 15.595 -15.294 1.00 27.74 457 ASP A C 1
ATOM 2474 O O . ASP A 1 341 ? -10.158 16.297 -16.282 1.00 30.06 457 ASP A O 1
ATOM 2479 N N . GLY A 1 342 ? -10.078 14.273 -15.312 1.00 25.94 458 GLY A N 1
ATOM 2480 C CA . GLY A 1 342 ? -10.384 13.546 -16.530 1.00 33.81 458 GLY A CA 1
ATOM 2481 C C . GLY A 1 342 ? -9.334 13.756 -17.605 1.00 41.27 458 GLY A C 1
ATOM 2482 O O . GLY A 1 342 ? -8.148 13.943 -17.311 1.00 38.24 458 GLY A O 1
ATOM 2483 N N . GLY A 1 343 ? -9.775 13.729 -18.859 1.00 41.06 459 GLY A N 1
ATOM 2484 C CA . GLY A 1 343 ? -8.878 13.879 -19.989 1.00 44.39 459 GLY A CA 1
ATOM 2485 C C . GLY A 1 343 ? -8.189 12.572 -20.332 1.00 48.86 459 GLY A C 1
ATOM 2486 O O . GLY A 1 343 ? -8.427 11.549 -19.689 1.00 49.97 459 GLY A O 1
ATOM 2487 N N . ASN A 1 347 ? -4.111 7.974 -17.516 1.00 62.08 463 ASN A N 1
ATOM 2488 C CA . ASN A 1 347 ? -4.639 6.638 -17.771 1.00 57.56 463 ASN A CA 1
ATOM 2489 C C . ASN A 1 347 ? -4.434 5.711 -16.575 1.00 60.96 463 ASN A C 1
ATOM 2490 O O . ASN A 1 347 ? -3.301 5.376 -16.224 1.00 61.74 463 ASN A O 1
ATOM 2492 N N . GLY A 1 348 ? -5.539 5.304 -15.956 1.00 55.29 464 GLY A N 1
ATOM 2493 C CA . GLY A 1 348 ? -5.502 4.434 -14.793 1.00 52.65 464 GLY A CA 1
ATOM 2494 C C . GLY A 1 348 ? -5.643 5.207 -13.495 1.00 46.48 464 GLY A C 1
ATOM 2495 O O . GLY A 1 348 ? -5.899 4.627 -12.440 1.00 43.84 464 GLY A O 1
ATOM 2496 N N . THR A 1 349 ? -5.476 6.523 -13.578 1.00 37.41 465 THR A N 1
ATOM 2497 C CA . THR A 1 349 ? -5.544 7.392 -12.412 1.00 35.15 465 THR A CA 1
ATOM 2498 C C . THR A 1 349 ? -6.632 8.442 -12.595 1.00 35.70 465 THR A C 1
ATOM 2499 O O . THR A 1 349 ? -6.806 8.990 -13.682 1.00 39.76 465 THR A O 1
ATOM 2503 N N . GLU A 1 350 ? -7.366 8.707 -11.520 1.00 31.22 466 GLU A N 1
ATOM 2504 C CA . GLU A 1 350 ? -8.393 9.736 -11.516 1.00 29.22 466 GLU A CA 1
ATOM 2505 C C . GLU A 1 350 ? -8.052 10.721 -10.414 1.00 29.79 466 GLU A C 1
ATOM 2506 O O . GLU A 1 350 ? -7.849 10.325 -9.269 1.00 30.72 466 GLU A O 1
ATOM 2512 N N . ILE A 1 351 ? -7.972 11.997 -10.775 1.00 28.53 467 ILE A N 1
ATOM 2513 C CA . ILE A 1 351 ? -7.600 13.055 -9.843 1.00 28.05 467 ILE A CA 1
ATOM 2514 C C . ILE A 1 351 ? -8.818 13.916 -9.538 1.00 23.64 467 ILE A C 1
ATOM 2515 O O . ILE A 1 351 ? -9.511 14.381 -10.442 1.00 26.18 467 ILE A O 1
ATOM 2520 N N . PHE A 1 352 ? -9.067 14.125 -8.252 1.00 22.88 468 PHE A N 1
ATOM 2521 C CA . PHE A 1 352 ? -10.200 14.908 -7.797 1.00 23.31 468 PHE A CA 1
ATOM 2522 C C . PHE A 1 352 ? -9.694 16.097 -7.007 1.00 24.11 468 PHE A C 1
ATOM 2523 O O . PHE A 1 352 ? -8.723 15.976 -6.260 1.00 23.82 468 PHE A O 1
ATOM 2531 N N . ARG A 1 353 ? -10.332 17.244 -7.209 1.00 20.32 469 ARG A N 1
ATOM 2532 C CA . ARG A 1 353 ? -9.952 18.474 -6.522 1.00 20.80 469 ARG A CA 1
ATOM 2533 C C . ARG A 1 353 ? -11.173 19.112 -5.890 1.00 20.12 469 ARG A C 1
ATOM 2534 O O . ARG A 1 353 ? -12.285 18.924 -6.367 1.00 19.12 469 ARG A O 1
ATOM 2542 N N . PRO A 1 354 ? -10.970 19.882 -4.810 1.00 17.91 470 PRO A N 1
ATOM 2543 C CA . PRO A 1 354 ? -12.104 20.588 -4.220 1.00 18.22 470 PRO A CA 1
ATOM 2544 C C . PRO A 1 354 ? -12.629 21.625 -5.191 1.00 19.95 470 PRO A C 1
ATOM 2545 O O . PRO A 1 354 ? -11.852 22.271 -5.904 1.00 22.00 470 PRO A O 1
ATOM 2549 N N . GLY A 1 355 ? -13.946 21.780 -5.203 1.00 20.30 471 GLY A N 1
ATOM 2550 C CA . GLY A 1 355 ? -14.603 22.718 -6.083 1.00 20.32 471 GLY A CA 1
ATOM 2551 C C . GLY A 1 355 ? -15.674 23.523 -5.385 1.00 16.96 471 GLY A C 1
ATOM 2552 O O . GLY A 1 355 ? -15.527 23.935 -4.228 1.00 19.63 471 GLY A O 1
ATOM 2553 N N . GLY A 1 356 ? -16.769 23.746 -6.095 1.00 19.05 472 GLY A N 1
ATOM 2554 C CA . GLY A 1 356 ? -17.807 24.638 -5.627 1.00 19.08 472 GLY A CA 1
ATOM 2555 C C . GLY A 1 356 ? -17.657 25.999 -6.268 1.00 20.09 472 GLY A C 1
ATOM 2556 O O . GLY A 1 356 ? -16.834 26.191 -7.174 1.00 22.25 472 GLY A O 1
ATOM 2557 N N . GLY A 1 357 ? -18.466 26.942 -5.804 1.00 19.01 473 GLY A N 1
ATOM 2558 C CA . GLY A 1 357 ? -18.504 28.270 -6.386 1.00 19.34 473 GLY A CA 1
ATOM 2559 C C . GLY A 1 357 ? -19.931 28.656 -6.741 1.00 18.69 473 GLY A C 1
ATOM 2560 O O . GLY A 1 357 ? -20.400 29.727 -6.374 1.00 18.43 473 GLY A O 1
ATOM 2561 N N . ASP A 1 358 ? -20.619 27.776 -7.460 1.00 17.66 474 ASP A N 1
ATOM 2562 C CA . ASP A 1 358 ? -22.033 27.964 -7.769 1.00 18.52 474 ASP A CA 1
ATOM 2563 C C . ASP A 1 358 ? -22.843 27.478 -6.581 1.00 16.53 474 ASP A C 1
ATOM 2564 O O . ASP A 1 358 ? -22.936 26.272 -6.316 1.00 16.26 474 ASP A O 1
ATOM 2569 N N . MET A 1 359 ? -23.411 28.417 -5.835 1.00 16.98 475 MET A N 1
ATOM 2570 C CA . MET A 1 359 ? -24.111 28.069 -4.607 1.00 16.46 475 MET A CA 1
ATOM 2571 C C . MET A 1 359 ? -25.377 27.277 -4.869 1.00 15.05 475 MET A C 1
ATOM 2572 O O . MET A 1 359 ? -25.927 26.678 -3.953 1.00 15.71 475 MET A O 1
ATOM 2577 N N . ARG A 1 360 ? -25.841 27.239 -6.111 1.00 16.08 476 ARG A N 1
ATOM 2578 C CA . ARG A 1 360 ? -26.992 26.399 -6.416 1.00 14.99 476 ARG A CA 1
ATOM 2579 C C . ARG A 1 360 ? -26.688 24.939 -6.095 1.00 17.35 476 ARG A C 1
ATOM 2580 O O . ARG A 1 360 ? -27.590 24.189 -5.736 1.00 18.99 476 ARG A O 1
ATOM 2588 N N . ASP A 1 361 ? -25.435 24.513 -6.224 1.00 15.56 477 ASP A N 1
ATOM 2589 C CA . ASP A 1 361 ? -25.094 23.139 -5.834 1.00 18.22 477 ASP A CA 1
ATOM 2590 C C . ASP A 1 361 ? -25.214 22.932 -4.320 1.00 16.00 477 ASP A C 1
ATOM 2591 O O . ASP A 1 361 ? -25.591 21.848 -3.875 1.00 15.16 477 ASP A O 1
ATOM 2596 N N . ASN A 1 362 ? -24.914 23.968 -3.535 1.00 15.38 478 ASN A N 1
ATOM 2597 C CA . ASN A 1 362 ? -25.122 23.888 -2.103 1.00 14.47 478 ASN A CA 1
ATOM 2598 C C . ASN A 1 362 ? -26.599 23.648 -1.814 1.00 14.08 478 ASN A C 1
ATOM 2599 O O . ASN A 1 362 ? -26.939 22.824 -0.972 1.00 15.91 478 ASN A O 1
ATOM 2604 N N . TRP A 1 363 ? -27.492 24.366 -2.489 1.00 15.11 479 TRP A N 1
ATOM 2605 C CA . TRP A 1 363 ? -28.918 24.190 -2.209 1.00 16.01 479 TRP A CA 1
ATOM 2606 C C . TRP A 1 363 ? -29.378 22.818 -2.697 1.00 14.50 479 TRP A C 1
ATOM 2607 O O . TRP A 1 363 ? -30.171 22.151 -2.033 1.00 15.49 479 TRP A O 1
ATOM 2618 N N . ARG A 1 364 ? -28.881 22.403 -3.860 1.00 15.42 480 ARG A N 1
ATOM 2619 C CA . ARG A 1 364 ? -29.197 21.109 -4.449 1.00 15.75 480 ARG A CA 1
ATOM 2620 C C . ARG A 1 364 ? -28.819 19.957 -3.523 1.00 17.03 480 ARG A C 1
ATOM 2621 O O . ARG A 1 364 ? -29.474 18.919 -3.512 1.00 16.74 480 ARG A O 1
ATOM 2629 N N . SER A 1 365 ? -27.751 20.141 -2.750 1.00 16.06 481 SER A N 1
ATOM 2630 C CA . SER A 1 365 ? -27.280 19.097 -1.851 1.00 14.74 481 SER A CA 1
ATOM 2631 C C . SER A 1 365 ? -28.297 18.762 -0.762 1.00 15.53 481 SER A C 1
ATOM 2632 O O . SER A 1 365 ? -28.235 17.687 -0.164 1.00 17.51 481 SER A O 1
ATOM 2635 N N . GLU A 1 366 ? -29.233 19.678 -0.516 1.00 16.15 482 GLU A N 1
ATOM 2636 C CA . GLU A 1 366 ? -30.318 19.452 0.434 1.00 15.85 482 GLU A CA 1
ATOM 2637 C C . GLU A 1 366 ? -31.668 19.249 -0.248 1.00 18.70 482 GLU A C 1
ATOM 2638 O O . GLU A 1 366 ? -32.537 18.541 0.276 1.00 19.33 482 GLU A O 1
ATOM 2644 N N . LEU A 1 367 ? -31.850 19.852 -1.415 1.00 15.23 483 LEU A N 1
ATOM 2645 C CA . LEU A 1 367 ? -33.148 19.821 -2.088 1.00 14.80 483 LEU A CA 1
ATOM 2646 C C . LEU A 1 367 ? -33.299 18.659 -3.065 1.00 15.28 483 LEU A C 1
ATOM 2647 O O . LEU A 1 367 ? -34.364 18.476 -3.654 1.00 17.34 483 LEU A O 1
ATOM 2652 N N . TYR A 1 368 ? -32.247 17.851 -3.208 1.00 15.83 484 TYR A N 1
ATOM 2653 C CA . TYR A 1 368 ? -32.215 16.805 -4.230 1.00 16.45 484 TYR A CA 1
ATOM 2654 C C . TYR A 1 368 ? -33.376 15.818 -4.144 1.00 18.05 484 TYR A C 1
ATOM 2655 O O . TYR A 1 368 ? -33.752 15.231 -5.160 1.00 18.97 484 TYR A O 1
ATOM 2664 N N . LYS A 1 369 ? -33.937 15.627 -2.952 1.00 15.75 485 LYS A N 1
ATOM 2665 C CA . LYS A 1 369 ? -34.991 14.643 -2.764 1.00 16.71 485 LYS A CA 1
ATOM 2666 C C . LYS A 1 369 ? -36.403 15.174 -3.004 1.00 18.27 485 LYS A C 1
ATOM 2667 O O . LYS A 1 369 ? -37.364 14.430 -2.850 1.00 19.53 485 LYS A O 1
ATOM 2673 N N . TYR A 1 370 ? -36.519 16.439 -3.411 1.00 14.83 486 TYR A N 1
ATOM 2674 C CA . TYR A 1 370 ? -37.822 17.093 -3.515 1.00 16.51 486 TYR A CA 1
ATOM 2675 C C . TYR A 1 370 ? -38.131 17.593 -4.924 1.00 14.60 486 TYR A C 1
ATOM 2676 O O . TYR A 1 370 ? -37.233 17.986 -5.679 1.00 16.49 486 TYR A O 1
ATOM 2685 N N . LYS A 1 371 ? -39.413 17.618 -5.261 1.00 17.62 487 LYS A N 1
ATOM 2686 C CA . LYS A 1 371 ? -39.863 18.310 -6.466 1.00 16.04 487 LYS A CA 1
ATOM 2687 C C . LYS A 1 371 ? -41.264 18.852 -6.217 1.00 18.17 487 LYS A C 1
ATOM 2688 O O . LYS A 1 371 ? -42.000 18.338 -5.373 1.00 19.85 487 LYS A O 1
ATOM 2694 N N . VAL A 1 372 ? -41.630 19.902 -6.940 1.00 16.26 488 VAL A N 1
ATOM 2695 C CA . VAL A 1 372 ? -42.954 20.489 -6.827 1.00 17.46 488 VAL A CA 1
ATOM 2696 C C . VAL A 1 372 ? -43.797 20.076 -8.013 1.00 20.47 488 VAL A C 1
ATOM 2697 O O . VAL A 1 372 ? -43.349 20.162 -9.162 1.00 20.00 488 VAL A O 1
ATOM 2701 N N . VAL A 1 373 ? -45.010 19.618 -7.733 1.00 18.30 489 VAL A N 1
ATOM 2702 C CA . VAL A 1 373 ? -45.956 19.260 -8.785 1.00 19.42 489 VAL A CA 1
ATOM 2703 C C . VAL A 1 373 ? -47.279 19.997 -8.620 1.00 20.68 489 VAL A C 1
ATOM 2704 O O . VAL A 1 373 ? -47.657 20.400 -7.513 1.00 21.91 489 VAL A O 1
ATOM 2708 N N . L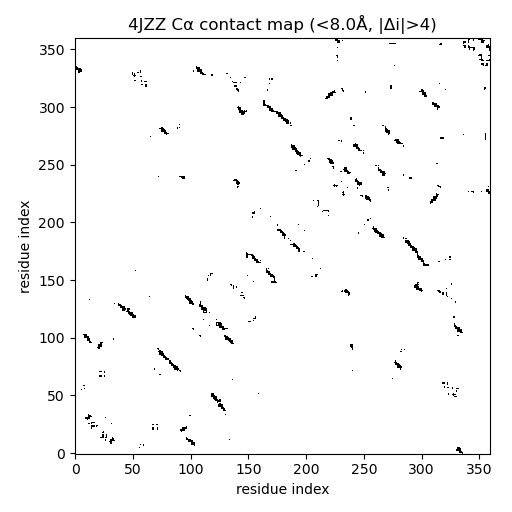YS A 1 374 ? -47.985 20.180 -9.728 1.00 21.20 490 LYS A N 1
ATOM 2709 C CA . LYS A 1 374 ? -49.308 20.786 -9.711 1.00 23.42 490 LYS A CA 1
ATOM 2710 C C . LYS A 1 374 ? -50.363 19.698 -9.544 1.00 26.18 490 LYS A C 1
ATOM 2711 O O . LYS A 1 374 ? -50.366 18.699 -10.273 1.00 27.46 490 LYS A O 1
ATOM 2717 N N . ILE A 1 375 ? -51.274 19.896 -8.600 1.00 28.98 491 ILE A N 1
ATOM 2718 C CA . ILE A 1 375 ? -52.346 18.945 -8.372 1.00 32.42 491 ILE A CA 1
ATOM 2719 C C . ILE A 1 375 ? -53.434 19.160 -9.418 1.00 37.11 491 ILE A C 1
ATOM 2720 O O . ILE A 1 375 ? -53.982 20.256 -9.538 1.00 41.75 491 ILE A O 1
ATOM 2725 N N . GLU A 1 376 ? -53.724 18.113 -10.184 1.00 43.90 492 GLU A N 1
ATOM 2726 C CA . GLU A 1 376 ? -54.770 18.162 -11.201 1.00 50.79 492 GLU A CA 1
ATOM 2727 C C . GLU A 1 376 ? -55.437 16.801 -11.329 1.00 61.85 492 GLU A C 1
ATOM 2728 O O . GLU A 1 376 ? -54.877 15.787 -10.911 1.00 70.25 492 GLU A O 1
ATOM 2740 N N . ASN B 2 2 ? -16.135 36.988 -14.834 1.00 40.22 2 ASN R N 1
ATOM 2741 C CA A ASN B 2 2 ? -15.637 37.515 -16.102 0.50 43.79 2 ASN R CA 1
ATOM 2742 C CA B ASN B 2 2 ? -15.641 37.507 -16.108 0.50 43.81 2 ASN R CA 1
ATOM 2743 C C . ASN B 2 2 ? -14.782 36.484 -16.830 1.00 42.89 2 ASN R C 1
ATOM 2744 O O . ASN B 2 2 ? -13.580 36.366 -16.573 1.00 43.51 2 ASN R O 1
ATOM 2753 N N . LEU B 2 3 ? -15.404 35.757 -17.750 1.00 41.78 3 LEU R N 1
ATOM 2754 C CA . LEU B 2 3 ? -14.753 34.630 -18.404 1.00 41.31 3 LEU R CA 1
ATOM 2755 C C . LEU B 2 3 ? -13.463 34.993 -19.138 1.00 40.35 3 LEU R C 1
ATOM 2756 O O . LEU B 2 3 ? -12.471 34.274 -19.027 1.00 40.62 3 LEU R O 1
ATOM 2761 N N . HIS B 2 4 ? -13.459 36.096 -19.885 1.00 45.00 4 HIS R N 1
ATOM 2762 C CA . HIS B 2 4 ? -12.264 36.479 -20.629 1.00 46.02 4 HIS R CA 1
ATOM 2763 C C . HIS B 2 4 ? -11.061 36.694 -19.719 1.00 45.36 4 HIS R C 1
ATOM 2764 O O . HIS B 2 4 ? -9.986 36.150 -19.961 1.00 46.53 4 HIS R O 1
ATOM 2771 N N . PHE B 2 5 ? -11.244 37.464 -18.653 1.00 49.02 5 PHE R N 1
ATOM 2772 C CA . PHE B 2 5 ? -10.137 37.734 -17.747 1.00 52.53 5 PHE R CA 1
ATOM 2773 C C . PHE B 2 5 ? -9.803 36.490 -16.938 1.00 42.36 5 PHE R C 1
ATOM 2774 O O . PHE B 2 5 ? -8.635 36.255 -16.618 1.00 42.72 5 PHE R O 1
ATOM 2782 N N . CYS B 2 6 ? -10.816 35.675 -16.645 1.00 39.22 6 CYS R N 1
ATOM 2783 C CA . CYS B 2 6 ? -10.573 34.380 -16.030 1.00 39.42 6 CYS R CA 1
ATOM 2784 C C . CYS B 2 6 ? -9.677 33.551 -16.929 1.00 39.77 6 CYS R C 1
ATOM 2785 O O . CYS B 2 6 ? -8.710 32.945 -16.472 1.00 41.10 6 CYS R O 1
ATOM 2788 N N . GLN B 2 7 ? -9.998 33.525 -18.218 1.00 42.46 7 GLN R N 1
ATOM 2789 C CA . GLN B 2 7 ? -9.166 32.812 -19.170 1.00 46.32 7 GLN R CA 1
ATOM 2790 C C . GLN B 2 7 ? -7.792 33.464 -19.256 1.00 46.03 7 GLN R C 1
ATOM 2791 O O . GLN B 2 7 ? -6.784 32.778 -19.320 1.00 47.16 7 GLN R O 1
ATOM 2797 N N . LEU B 2 8 ? -7.760 34.791 -19.221 1.00 47.16 8 LEU R N 1
ATOM 2798 C CA . LEU B 2 8 ? -6.507 35.534 -19.297 1.00 56.29 8 LEU R CA 1
ATOM 2799 C C . LEU B 2 8 ? -5.597 35.258 -18.095 1.00 58.29 8 LEU R C 1
ATOM 2800 O O . LEU B 2 8 ? -4.381 35.411 -18.188 1.00 71.16 8 LEU R O 1
ATOM 2805 N N . ARG B 2 9 ? -6.187 34.851 -16.972 1.00 47.07 9 ARG R N 1
ATOM 2806 C CA . ARG B 2 9 ? -5.423 34.595 -15.752 1.00 46.40 9 ARG R CA 1
ATOM 2807 C C . ARG B 2 9 ? -4.932 33.150 -15.661 1.00 48.79 9 ARG R C 1
ATOM 2808 O O . ARG B 2 9 ? -3.785 32.900 -15.287 1.00 51.87 9 ARG R O 1
ATOM 2816 N N . CYS B 2 10 ? -5.797 32.202 -16.003 1.00 43.70 10 CYS R N 1
ATOM 2817 C CA . CYS B 2 10 ? -5.482 30.786 -15.824 1.00 43.64 10 CYS R CA 1
ATOM 2818 C C . CYS B 2 10 ? -4.355 30.266 -16.737 1.00 48.19 10 CYS R C 1
ATOM 2819 O O . CYS B 2 10 ? -3.496 29.506 -16.294 1.00 50.58 10 CYS R O 1
ATOM 2822 N N A LYS B 2 11 ? -4.374 30.702 -17.988 0.50 48.12 11 LYS R N 1
ATOM 2823 N N B LYS B 2 11 ? -4.358 30.633 -18.017 0.50 48.17 11 LYS R N 1
ATOM 2824 C CA A LYS B 2 11 ? -3.362 30.311 -18.961 0.50 51.56 11 LYS R CA 1
ATOM 2825 C CA B LYS B 2 11 ? -3.281 30.162 -18.906 0.50 51.36 11 LYS R CA 1
ATOM 2826 C C A LYS B 2 11 ? -1.949 30.618 -18.463 0.50 55.09 11 LYS R C 1
ATOM 2827 C C B LYS B 2 11 ? -1.900 30.592 -18.434 0.50 55.24 11 LYS R C 1
ATOM 2828 O O A LYS B 2 11 ? -0.995 29.922 -18.808 0.50 60.18 11 LYS R O 1
ATOM 2829 O O B LYS B 2 11 ? -0.904 29.955 -18.776 0.50 60.69 11 LYS R O 1
ATOM 2840 N N . SER B 2 12 ? -1.831 31.652 -17.637 1.00 53.78 12 SER R N 1
ATOM 2841 C CA . SER B 2 12 ? -0.553 32.054 -17.063 1.00 60.43 12 SER R CA 1
ATOM 2842 C C . SER B 2 12 ? -0.119 31.091 -15.953 1.00 68.23 12 SER R C 1
ATOM 2843 O O . SER B 2 12 ? 0.969 31.229 -15.396 1.00 79.19 12 SER R O 1
ATOM 2846 N N . LEU B 2 13 ? -0.986 30.137 -15.621 1.00 62.43 13 LEU R N 1
ATOM 2847 C CA . LEU B 2 13 ? -0.636 29.026 -14.738 1.00 60.12 13 LEU R CA 1
ATOM 2848 C C . LEU B 2 13 ? -0.516 27.754 -15.568 1.00 56.14 13 LEU R C 1
ATOM 2849 O O . LEU B 2 13 ? -0.266 26.672 -15.036 1.00 56.91 13 LEU R O 1
ATOM 2854 N N . GLY B 2 14 ? -0.708 27.894 -16.876 1.00 57.92 14 GLY R N 1
ATOM 2855 C CA . GLY B 2 14 ? -0.684 26.767 -17.786 1.00 57.26 14 GLY R CA 1
ATOM 2856 C C . GLY B 2 14 ? -2.051 26.152 -18.017 1.00 65.59 14 GLY R C 1
ATOM 2857 O O . GLY B 2 14 ? -2.153 25.060 -18.579 1.00 59.62 14 GLY R O 1
ATOM 2858 N N . LEU B 2 15 ? -3.099 26.870 -17.616 1.00 66.35 15 LEU R N 1
ATOM 2859 C CA . LEU B 2 15 ? -4.428 26.285 -17.455 1.00 60.15 15 LEU R CA 1
ATOM 2860 C C . LEU B 2 15 ? -5.522 27.038 -18.223 1.00 54.63 15 LEU R C 1
ATOM 2861 O O . LEU B 2 15 ? -5.382 28.216 -18.523 1.00 49.71 15 LEU R O 1
ATOM 2866 N N . LEU B 2 16 ? -6.614 26.353 -18.544 1.00 51.02 16 LEU R N 1
ATOM 2867 C CA . LEU B 2 16 ? -7.791 27.018 -19.096 1.00 45.23 16 LEU R CA 1
ATOM 2868 C C . LEU B 2 16 ? -8.654 27.535 -17.954 1.00 44.67 16 LEU R C 1
ATOM 2869 O O . LEU B 2 16 ? -8.602 27.005 -16.847 1.00 45.25 16 LEU R O 1
ATOM 2877 N N . GLY B 2 17 ? -9.443 28.568 -18.230 1.00 41.31 17 GLY R N 1
ATOM 2878 C CA . GLY B 2 17 ? -10.361 29.116 -17.248 1.00 40.30 17 GLY R CA 1
ATOM 2879 C C . GLY B 2 17 ? -11.807 28.841 -17.609 1.00 38.19 17 GLY R C 1
ATOM 2880 O O . GLY B 2 17 ? -12.164 28.727 -18.778 1.00 39.27 17 GLY R O 1
ATOM 2881 N N . ARG B 2 18 ? -12.643 28.725 -16.588 1.00 34.81 18 ARG R N 1
ATOM 2882 C CA . ARG B 2 18 ? -14.076 28.593 -16.776 1.00 36.08 18 ARG R CA 1
ATOM 2883 C C . ARG B 2 18 ? -14.766 29.164 -15.558 1.00 30.73 18 ARG R C 1
ATOM 2884 O O . ARG B 2 18 ? -14.174 29.246 -14.473 1.00 29.60 18 ARG R O 1
ATOM 2892 N N . CYS B 2 19 ? -16.024 29.552 -15.713 1.00 29.73 19 CYS R N 1
ATOM 2893 C CA . CYS B 2 19 ? -16.767 30.061 -14.565 1.00 26.96 19 CYS R CA 1
ATOM 2894 C C . CYS B 2 19 ? -17.209 28.935 -13.643 1.00 25.14 19 CYS R C 1
ATOM 2895 O O . CYS B 2 19 ? -17.553 27.831 -14.096 1.00 26.70 19 CYS R O 1
ATOM 2898 N N . ALA B 2 20 ? -17.170 29.243 -12.352 1.00 23.11 20 ALA R N 1
ATOM 2899 C CA . ALA B 2 20 ? -17.793 28.455 -11.301 1.00 21.13 20 ALA R CA 1
ATOM 2900 C C . ALA B 2 20 ? -18.790 29.404 -10.660 1.00 19.11 20 ALA R C 1
ATOM 2901 O O . ALA B 2 20 ? -18.458 30.118 -9.722 1.00 21.03 20 ALA R O 1
ATOM 2910 N N . THR B 2 22 ? -20.194 32.708 -10.179 1.00 20.34 22 THR R N 1
ATOM 2911 C CA . THR B 2 22 ? -19.695 34.062 -10.390 1.00 19.04 22 THR R CA 1
ATOM 2912 C C . THR B 2 22 ? -18.179 34.154 -10.200 1.00 21.36 22 THR R C 1
ATOM 2913 O O . THR B 2 22 ? -17.602 35.242 -10.271 1.00 22.56 22 THR R O 1
ATOM 2952 N N . CYS B 2 24 ? -14.081 32.750 -10.928 1.00 25.36 24 CYS R N 1
ATOM 2953 C CA . CYS B 2 24 ? -13.149 32.201 -11.902 1.00 27.61 24 CYS R CA 1
ATOM 2954 C C . CYS B 2 24 ? -12.512 30.930 -11.358 1.00 27.68 24 CYS R C 1
ATOM 2955 O O . CYS B 2 24 ? -11.987 30.916 -10.241 1.00 27.39 24 CYS R O 1
ATOM 2958 N N . ALA B 2 25 ? -12.569 29.862 -12.146 1.00 28.44 25 ALA R N 1
ATOM 2959 C CA . ALA B 2 25 ? -11.884 28.617 -11.824 1.00 29.23 25 ALA R CA 1
ATOM 2960 C C . ALA B 2 25 ? -10.914 28.278 -12.947 1.00 31.96 25 ALA R C 1
ATOM 2961 O O . ALA B 2 25 ? -11.259 28.411 -14.113 1.00 36.03 25 ALA R O 1
ATOM 2963 N N . CYS B 2 26 ? -9.709 27.848 -12.582 1.00 33.50 26 CYS R N 1
ATOM 2964 C CA . CYS B 2 26 ? -8.742 27.315 -13.541 1.00 38.70 26 CYS R CA 1
ATOM 2965 C C . CYS B 2 26 ? -8.899 25.798 -13.622 1.00 38.92 26 CYS R C 1
ATOM 2966 O O . CYS B 2 26 ? -9.149 25.141 -12.613 1.00 44.65 26 CYS R O 1
ATOM 2969 N N . VAL B 2 27 ? -8.731 25.229 -14.854 1.00 43.98 27 VAL R N 1
ATOM 2970 C CA . VAL B 2 27 ? -9.057 23.828 -15.098 1.00 47.81 27 VAL R CA 1
ATOM 2971 C C . VAL B 2 27 ? -7.936 22.838 -14.871 1.00 49.50 27 VAL R C 1
ATOM 2972 O O . VAL B 2 27 ? -7.060 22.709 -15.720 1.00 45.87 27 VAL R O 1
#

Secondary structure (DSSP, 8-state):
-PEE-----EEEE---TT--SHHHHHHHHHEEEP-SS--EEE-TT--EEEETTS-HHHHHHHHHHHHHHHHH---SEEEETTEEEE------------BEEEPPTTEEEEEE--TT--SEEEESSEEEESBPPPB----BSSEEES-PPPSSS-EEE-S-TT-TTSPEEEEEEEEEEEEEEE----TTEEEEEEEHHHHHHHHHHHHHHHHHHH-TTPEEEE-----BSHHHHTEEEEETTEEEEE--GGGS-B-----EEEEEEEEESEEE-SSSSSEEE-PPPPSS-EEEEEEEEEEEEEE-----EEEEEE----HHHHHHHHHTTEEEEE--/-HHHHHHHHGGGT--EE----EE-

Nearest PDB structures (foldseek):
  4jzz-assembly1_A  TM=1.003E+00  e=9.675E-74  Human immunodeficiency virus 1
  4k0a-assembly1_A  TM=1.002E+00  e=4.611E-70  Human immunodeficiency virus 1
  4jzw-assembly2_A  TM=9.990E-01  e=8.442E-70  Human immunodeficiency virus 1
  5fec-assembly2_C-2  TM=9.833E-01  e=6.939E-59  Human immunodeficiency virus 1
  5fa2-assembly1_A  TM=9.851E-01  e=2.099E-57  Human immunodeficiency virus 1

Solvent-accessible surface area: 17062 Å² total

Radius of gyration: 20.69 Å; Cα contacts (8 Å, |Δi|>4): 924; chains: 2; bounding box: 55×54×42 Å

Organism: Human immunodeficiency virus type 1 group M subtype B (isolate YU-2) (NCBI:txid362651)

CATH classification: 2.170.40.20